Protein AF-A0AAD5Q1V0-F1 (afdb_monomer_lite)

InterPro domains:
  IPR046347 Basic-leucine zipper domain superfamily [SSF57959] (17-60)

Sequence (208 aa):
MLCQPLPLRDFTAPKETSIEKRRKRNRDAMRRARVRQHSVVENLKTAVATLENELQALQTGRGLNSVEVNAEVLNKETLVVTRENIFPDDQTRFHTFYLLFRVSTKDGFIIGTRSLNLSELGGVDRSLVAEQERNKKVINALYCFIFTRTMARDPQRGGLVEVGCNVKLGGRIGNGDVQYAHTVLMDVLPTTLRWEHLCVRPLLSLTS

Foldseek 3Di:
DDDDDDDDDPCDDDDDDPVNVVVVVVVVVVVVVVVVVVVVVVVVVVVVVVVVVVVVVVCVQQQQPDFPWDWDDPDPFKIWIWTWGGGNVGDAIAIWTWIFGWDADPFGIKTKIFTDDVVPPPDPDPVPDPPVRVPHDYKGWIKIKDKGFDWDQDPVPRDTDGPGIDIDIDIDTPPDDPVVVVVVVVVVVVVVLVCCCPPPHNPDDPDD

Radius of gyration: 32.87 Å; chains: 1; bounding box: 50×71×123 Å

Organism: Pythium insidiosum (NCBI:txid114742)

Structure (mmCIF, N/CA/C/O backbone):
data_AF-A0AAD5Q1V0-F1
#
_entry.id   AF-A0AAD5Q1V0-F1
#
loop_
_atom_site.group_PDB
_atom_site.id
_atom_site.type_symbol
_atom_site.label_atom_id
_atom_site.label_alt_id
_atom_site.label_comp_id
_atom_site.label_asym_id
_atom_site.label_entity_id
_atom_site.label_seq_id
_atom_site.pdbx_PDB_ins_code
_atom_site.Cartn_x
_atom_site.Cartn_y
_atom_site.Cartn_z
_atom_site.occupancy
_atom_site.B_iso_or_equiv
_atom_site.auth_seq_id
_atom_site.auth_comp_id
_atom_site.auth_asym_id
_atom_site.auth_atom_id
_atom_site.pdbx_PDB_model_num
ATOM 1 N N . MET A 1 1 ? -2.239 60.329 89.753 1.00 40.56 1 MET A N 1
ATOM 2 C CA . MET A 1 1 ? -2.429 58.973 89.195 1.00 40.56 1 MET A CA 1
ATOM 3 C C . MET A 1 1 ? -1.963 58.998 87.749 1.00 40.56 1 MET A C 1
ATOM 5 O O . MET A 1 1 ? -2.607 59.645 86.938 1.00 40.56 1 MET A O 1
ATOM 9 N N . LEU A 1 2 ? -0.814 58.392 87.451 1.00 39.75 2 LEU A N 1
ATOM 10 C CA . LEU A 1 2 ? -0.257 58.285 86.099 1.00 39.75 2 LEU A CA 1
ATOM 11 C C . LEU A 1 2 ? -0.499 56.849 85.614 1.00 39.75 2 LEU A C 1
ATOM 13 O O . LEU A 1 2 ? -0.016 55.910 86.243 1.00 39.75 2 LEU A O 1
ATOM 17 N N . CYS A 1 3 ? -1.286 56.674 84.549 1.00 40.84 3 CYS A N 1
ATOM 18 C CA . CYS A 1 3 ? -1.483 55.371 83.909 1.00 40.84 3 CYS A CA 1
ATOM 19 C C . CYS A 1 3 ? -0.200 54.958 83.177 1.00 40.84 3 CYS A C 1
ATOM 21 O O . CYS A 1 3 ? 0.254 55.671 82.284 1.00 40.84 3 CYS A O 1
ATOM 23 N N . GLN A 1 4 ? 0.370 53.807 83.534 1.00 50.09 4 GLN A N 1
ATOM 24 C CA . GLN A 1 4 ? 1.420 53.161 82.745 1.00 50.09 4 GLN A CA 1
ATOM 25 C C . GLN A 1 4 ? 0.800 52.411 81.553 1.00 50.09 4 GLN A C 1
ATOM 27 O O . GLN A 1 4 ? -0.233 51.759 81.727 1.00 50.09 4 GLN A O 1
ATOM 32 N N . PRO A 1 5 ? 1.409 52.453 80.355 1.00 53.25 5 PRO A N 1
ATOM 33 C CA . PRO A 1 5 ? 0.976 51.626 79.239 1.00 53.25 5 PRO A CA 1
ATOM 34 C C . PRO A 1 5 ? 1.418 50.166 79.440 1.00 53.25 5 PRO A C 1
ATOM 36 O O . PRO A 1 5 ? 2.555 49.888 79.818 1.00 53.25 5 PRO A O 1
ATOM 39 N N . LEU A 1 6 ? 0.497 49.233 79.185 1.00 56.38 6 LEU A N 1
ATOM 40 C CA . LEU A 1 6 ? 0.741 47.787 79.191 1.00 56.38 6 LEU A CA 1
ATOM 41 C C . LEU A 1 6 ? 1.739 47.388 78.084 1.00 56.38 6 LEU A C 1
ATOM 43 O O . LEU A 1 6 ? 1.708 47.978 77.002 1.00 56.38 6 LEU A O 1
ATOM 47 N N . PRO A 1 7 ? 2.587 46.366 78.306 1.00 53.25 7 PRO A N 1
ATOM 48 C CA . PRO A 1 7 ? 3.562 45.940 77.313 1.00 53.25 7 PRO A CA 1
ATOM 49 C C . PRO A 1 7 ? 2.867 45.285 76.113 1.00 53.25 7 PRO A C 1
ATOM 51 O O . PRO A 1 7 ? 1.974 44.444 76.266 1.00 53.25 7 PRO A O 1
ATOM 54 N N . LEU A 1 8 ? 3.301 45.667 74.911 1.00 57.44 8 LEU A N 1
ATOM 55 C CA . LEU A 1 8 ? 2.924 45.023 73.655 1.00 57.44 8 LEU A CA 1
ATOM 56 C C . LEU A 1 8 ? 3.351 43.552 73.710 1.00 57.44 8 LEU A C 1
ATOM 58 O O . LEU A 1 8 ? 4.535 43.243 73.812 1.00 57.44 8 LEU A O 1
ATOM 62 N N . ARG A 1 9 ? 2.376 42.638 73.669 1.00 53.66 9 ARG A N 1
ATOM 63 C CA . ARG A 1 9 ? 2.634 41.204 73.511 1.00 53.66 9 ARG A CA 1
ATOM 64 C C . ARG A 1 9 ? 3.247 40.968 72.134 1.00 53.66 9 ARG A C 1
ATOM 66 O O . ARG A 1 9 ? 2.638 41.327 71.127 1.00 53.66 9 ARG A O 1
ATOM 73 N N . ASP A 1 10 ? 4.403 40.315 72.103 1.00 53.22 10 ASP A N 1
ATOM 74 C CA . ASP A 1 10 ? 5.004 39.803 70.877 1.00 53.22 10 ASP A CA 1
ATOM 75 C C . ASP A 1 10 ? 4.020 38.866 70.163 1.00 53.22 10 ASP A C 1
ATOM 77 O O . ASP A 1 10 ? 3.720 37.759 70.626 1.00 53.22 10 ASP A O 1
ATOM 81 N N . PHE A 1 11 ? 3.515 39.305 69.009 1.00 50.81 11 PHE A N 1
ATOM 82 C CA . PHE A 1 11 ? 2.787 38.457 68.069 1.00 50.81 11 PHE A CA 1
ATOM 83 C C . PHE A 1 11 ? 3.777 37.486 67.419 1.00 50.81 11 PHE A C 1
ATOM 85 O O . PHE A 1 11 ? 4.229 37.674 66.291 1.00 50.81 11 PHE A O 1
ATOM 92 N N . THR A 1 12 ? 4.140 36.426 68.140 1.00 61.09 12 THR A N 1
ATOM 93 C CA . THR A 1 12 ? 4.823 35.291 67.516 1.00 61.09 12 THR A CA 1
ATOM 94 C C . THR A 1 12 ? 3.865 34.650 66.513 1.00 61.09 12 THR A C 1
ATOM 96 O O . THR A 1 12 ? 2.736 34.286 66.848 1.00 61.09 12 THR A O 1
ATOM 99 N N . ALA A 1 13 ? 4.293 34.575 65.250 1.00 58.59 13 ALA A N 1
ATOM 100 C CA . ALA A 1 13 ? 3.490 34.020 64.168 1.00 58.59 13 ALA A CA 1
ATOM 101 C C . ALA A 1 13 ? 2.974 32.611 64.540 1.00 58.59 13 ALA A C 1
ATOM 103 O O . ALA A 1 13 ? 3.741 31.809 65.089 1.00 58.59 13 ALA A O 1
ATOM 104 N N . PRO A 1 14 ? 1.698 32.282 64.261 1.00 61.38 14 PRO A N 1
ATOM 105 C CA . PRO A 1 14 ? 1.125 30.999 64.645 1.00 61.38 14 PRO A CA 1
ATOM 106 C C . PRO A 1 14 ? 1.929 29.839 64.045 1.00 61.38 14 PRO A C 1
ATOM 108 O O . PRO A 1 14 ? 2.200 29.791 62.843 1.00 61.38 14 PRO A O 1
ATOM 111 N N . LYS A 1 15 ? 2.333 28.892 64.901 1.00 66.06 15 LYS A N 1
ATOM 112 C CA . LYS A 1 15 ? 3.074 27.692 64.490 1.00 66.06 15 LYS A CA 1
ATOM 113 C C . LYS A 1 15 ? 2.167 26.827 63.606 1.00 66.06 15 LYS A C 1
ATOM 115 O O . LYS A 1 15 ? 1.193 26.275 64.107 1.00 66.06 15 LYS A O 1
ATOM 120 N N . GLU A 1 16 ? 2.512 26.689 62.319 1.00 68.44 16 GLU A N 1
ATOM 121 C CA . GLU A 1 16 ? 1.799 25.826 61.355 1.00 68.44 16 GLU A CA 1
ATOM 122 C C . GLU A 1 16 ? 1.511 24.443 61.967 1.00 68.4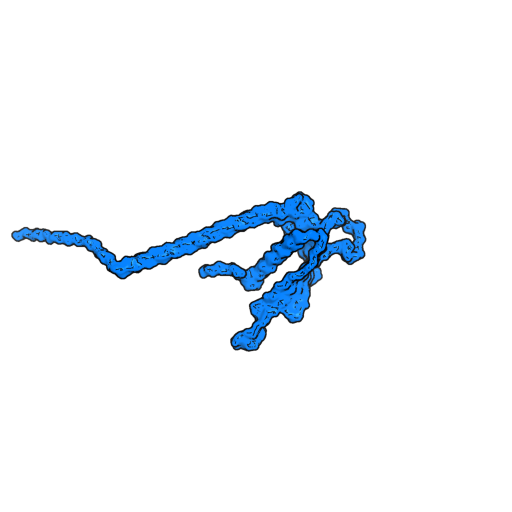4 16 GLU A C 1
ATOM 124 O O . GLU A 1 16 ? 2.427 23.726 62.401 1.00 68.44 16 GLU A O 1
ATOM 129 N N . THR A 1 17 ? 0.237 24.052 61.949 1.00 81.38 17 THR A N 1
ATOM 130 C CA . THR A 1 17 ? -0.226 22.758 62.456 1.00 81.38 17 THR A CA 1
ATOM 131 C C . THR A 1 17 ? 0.338 21.608 61.614 1.00 81.38 17 THR A C 1
ATOM 133 O O . THR A 1 17 ? 0.677 21.750 60.432 1.00 81.38 17 THR A O 1
ATOM 136 N N . SER A 1 18 ? 0.431 20.411 62.201 1.00 79.38 18 SER A N 1
ATOM 137 C CA . SER A 1 18 ? 0.919 19.213 61.495 1.00 79.38 18 SER A CA 1
ATOM 138 C C . SER A 1 18 ? 0.109 18.904 60.221 1.00 79.38 18 SER A C 1
ATOM 140 O O . SER A 1 18 ? 0.663 18.431 59.221 1.00 79.38 18 SER A O 1
ATOM 142 N N . ILE A 1 19 ? -1.186 19.237 60.230 1.00 75.88 19 ILE A N 1
ATOM 143 C CA . ILE A 1 19 ? -2.122 19.076 59.113 1.00 75.88 19 ILE A CA 1
ATOM 144 C C . ILE A 1 19 ? -1.823 20.078 57.991 1.00 75.88 19 ILE A C 1
ATOM 146 O O . ILE A 1 19 ? -1.776 19.690 56.820 1.00 75.88 19 ILE A O 1
ATOM 150 N N . GLU A 1 20 ? -1.556 21.344 58.314 1.00 80.50 20 GLU A N 1
ATOM 151 C CA . GLU A 1 20 ? -1.199 22.372 57.326 1.00 80.50 20 GLU A CA 1
ATOM 152 C C . GLU A 1 20 ? 0.118 22.044 56.621 1.00 80.50 20 GLU A C 1
ATOM 154 O O . GLU A 1 20 ? 0.185 22.083 55.387 1.00 80.50 20 GLU A O 1
ATOM 159 N N . LYS A 1 21 ? 1.123 21.578 57.373 1.00 79.69 21 LYS A N 1
ATOM 160 C CA . LYS A 1 21 ? 2.395 21.088 56.814 1.00 79.69 21 LYS A CA 1
ATOM 161 C C . LYS A 1 21 ? 2.191 19.912 55.859 1.00 79.69 21 LYS A C 1
ATOM 163 O O . LYS A 1 21 ? 2.873 19.798 54.839 1.00 79.69 21 LYS A O 1
ATOM 168 N N . ARG A 1 22 ? 1.246 19.010 56.151 1.00 78.88 22 ARG A N 1
ATOM 169 C CA . ARG A 1 22 ? 0.903 17.886 55.261 1.00 78.88 22 ARG A CA 1
ATOM 170 C C . ARG A 1 22 ? 0.195 18.362 53.988 1.00 78.88 22 ARG A C 1
ATOM 172 O O . ARG A 1 22 ? 0.562 17.915 52.903 1.00 78.88 22 ARG A O 1
ATOM 179 N N . ARG A 1 23 ? -0.750 19.301 54.097 1.00 84.19 23 ARG A N 1
ATOM 180 C CA . ARG A 1 23 ? -1.446 19.901 52.941 1.00 84.19 23 ARG A CA 1
ATOM 181 C C . ARG A 1 23 ? -0.487 20.664 52.026 1.00 84.19 23 ARG A C 1
ATOM 183 O O . ARG A 1 23 ? -0.574 20.519 50.811 1.00 84.19 23 ARG A O 1
ATOM 190 N N . LYS A 1 24 ? 0.463 21.410 52.596 1.00 86.06 24 LYS A N 1
ATOM 191 C CA . LYS A 1 24 ? 1.525 22.108 51.855 1.00 86.06 24 LYS A CA 1
ATOM 192 C C . LYS A 1 24 ? 2.386 21.131 51.051 1.00 86.06 24 LYS A C 1
ATOM 194 O O . LYS A 1 24 ? 2.473 21.261 49.836 1.00 86.06 24 LYS A O 1
ATOM 199 N N . ARG A 1 25 ? 2.883 20.066 51.694 1.00 84.75 25 ARG A N 1
ATOM 200 C CA . ARG A 1 25 ? 3.667 19.012 51.022 1.00 84.75 25 ARG A CA 1
ATOM 201 C C . ARG A 1 25 ? 2.907 18.315 49.891 1.00 84.75 25 ARG A C 1
ATOM 203 O O . ARG A 1 25 ? 3.508 18.024 48.861 1.00 84.75 25 ARG A O 1
ATOM 210 N N . ASN A 1 26 ? 1.608 18.062 50.063 1.00 87.81 26 ASN A N 1
ATOM 211 C CA . ASN A 1 26 ? 0.772 17.473 49.014 1.00 87.81 26 ASN A CA 1
ATOM 212 C C . ASN A 1 26 ? 0.613 18.430 47.817 1.00 87.81 26 ASN A C 1
ATOM 214 O O . ASN A 1 26 ? 0.863 18.026 46.682 1.00 87.81 26 ASN A O 1
ATOM 218 N N . ARG A 1 27 ? 0.316 19.715 48.064 1.00 87.12 27 ARG A N 1
ATOM 219 C CA . ARG A 1 27 ? 0.252 20.740 47.004 1.00 87.12 27 ARG A CA 1
ATOM 220 C C . ARG A 1 27 ? 1.565 20.845 46.230 1.00 87.12 27 ARG A C 1
ATOM 222 O O . ARG A 1 27 ? 1.548 20.855 45.002 1.00 87.12 27 ARG A O 1
ATOM 229 N N . ASP A 1 28 ? 2.693 20.847 46.933 1.00 86.31 28 ASP A N 1
ATOM 230 C CA . ASP A 1 28 ? 4.012 20.911 46.302 1.00 86.31 28 ASP A CA 1
ATOM 231 C C . ASP A 1 28 ? 4.327 19.638 45.502 1.00 86.31 28 ASP A C 1
ATOM 233 O O . ASP A 1 28 ? 4.906 19.712 44.418 1.00 86.31 28 ASP A O 1
ATOM 237 N N . ALA A 1 29 ? 3.913 18.464 45.989 1.00 82.44 29 ALA A N 1
ATOM 238 C CA . ALA A 1 29 ? 4.054 17.205 45.261 1.00 82.44 29 ALA A CA 1
ATOM 239 C C . ALA A 1 29 ? 3.223 17.192 43.967 1.00 82.44 29 ALA A C 1
ATOM 241 O O . ALA A 1 29 ? 3.751 16.820 42.918 1.00 82.44 29 ALA A O 1
ATOM 242 N N . MET A 1 30 ? 1.973 17.664 44.019 1.00 80.25 30 MET A N 1
ATOM 243 C CA . MET A 1 30 ? 1.088 17.788 42.854 1.00 80.25 30 MET A CA 1
ATOM 244 C C . MET A 1 30 ? 1.622 18.799 41.836 1.00 80.25 30 MET A C 1
ATOM 246 O O . MET A 1 30 ? 1.616 18.535 40.634 1.00 80.25 30 MET A O 1
ATOM 250 N N . ARG A 1 31 ? 2.148 19.938 42.306 1.00 83.00 31 ARG A N 1
ATOM 251 C CA . ARG A 1 31 ? 2.777 20.942 41.438 1.00 83.00 31 ARG A CA 1
ATOM 252 C C . ARG A 1 31 ? 3.995 20.362 40.720 1.00 83.00 31 ARG A C 1
ATOM 254 O O . ARG A 1 31 ? 4.095 20.489 39.505 1.00 83.00 31 ARG A O 1
ATOM 261 N N . ARG A 1 32 ? 4.874 19.656 41.442 1.00 84.56 32 ARG A N 1
ATOM 262 C CA . ARG A 1 32 ? 6.028 18.961 40.846 1.00 84.56 32 ARG A CA 1
ATOM 263 C C . ARG A 1 32 ? 5.609 17.878 39.852 1.00 84.56 32 ARG A C 1
ATOM 265 O O . ARG A 1 32 ? 6.261 17.729 38.827 1.00 84.56 32 ARG A O 1
ATOM 272 N N . ALA A 1 33 ? 4.536 17.137 40.130 1.00 78.81 33 ALA A N 1
ATOM 273 C CA . ALA A 1 33 ? 4.023 16.122 39.212 1.00 78.81 33 ALA A CA 1
ATOM 274 C C . ALA A 1 33 ? 3.547 16.734 37.887 1.00 78.81 33 ALA A C 1
ATOM 276 O O . ALA A 1 33 ? 3.956 16.262 36.831 1.00 78.81 33 ALA A O 1
ATOM 277 N N . ARG A 1 34 ? 2.781 17.833 37.936 1.00 78.62 34 ARG A N 1
ATOM 278 C CA . ARG A 1 34 ? 2.337 18.552 36.729 1.00 78.62 34 ARG A CA 1
ATOM 279 C C . ARG A 1 34 ? 3.496 19.138 35.931 1.00 78.62 34 ARG A C 1
ATOM 281 O O . ARG A 1 34 ? 3.511 19.009 34.716 1.00 78.62 34 ARG A O 1
ATOM 288 N N . VAL A 1 35 ? 4.480 19.737 36.606 1.00 83.44 35 VAL A N 1
ATOM 289 C CA . VAL A 1 35 ? 5.680 20.269 35.939 1.00 83.44 35 VAL A CA 1
ATOM 290 C C . VAL A 1 35 ? 6.460 19.152 35.245 1.00 83.44 35 VAL A C 1
ATOM 292 O O . VAL A 1 35 ? 6.850 19.324 34.097 1.00 83.44 35 VAL A O 1
ATOM 295 N N . ARG A 1 36 ? 6.619 17.985 35.887 1.00 79.00 36 ARG A N 1
ATOM 296 C CA . ARG A 1 36 ? 7.251 16.814 35.256 1.00 79.00 36 ARG A CA 1
ATOM 297 C C . ARG A 1 36 ? 6.474 16.321 34.040 1.00 79.00 36 ARG A C 1
ATOM 299 O O . ARG A 1 36 ? 7.073 16.017 33.017 1.00 79.00 36 ARG A O 1
ATOM 306 N N . GLN A 1 37 ? 5.150 16.246 34.143 1.00 75.50 37 GLN A N 1
ATOM 307 C CA . GLN A 1 37 ? 4.310 15.815 33.029 1.00 75.50 37 GLN A CA 1
ATOM 308 C C . GLN A 1 37 ? 4.425 16.785 31.846 1.00 75.50 37 GLN A C 1
ATOM 310 O O . GLN A 1 37 ? 4.633 16.349 30.720 1.00 75.50 37 GLN A O 1
ATOM 315 N N . HIS A 1 38 ? 4.396 18.092 32.111 1.00 81.25 38 HIS A N 1
ATOM 316 C CA . HIS A 1 38 ? 4.612 19.114 31.089 1.00 81.25 38 HIS A CA 1
ATOM 317 C C . HIS A 1 38 ? 6.009 19.011 30.462 1.00 81.25 38 HIS A C 1
ATOM 319 O O . HIS A 1 38 ? 6.128 19.033 29.244 1.00 81.25 38 HIS A O 1
ATOM 325 N N . SER A 1 39 ? 7.068 18.834 31.262 1.00 85.69 39 SER A N 1
ATOM 326 C CA . SER A 1 39 ? 8.424 18.670 30.721 1.00 85.69 39 SER A CA 1
ATOM 327 C C . SER A 1 39 ? 8.567 17.408 29.870 1.00 85.69 39 SER A C 1
ATOM 329 O O . SER A 1 39 ? 9.261 17.432 28.865 1.00 85.69 39 SER A O 1
ATOM 331 N N . VAL A 1 40 ? 7.891 16.312 30.234 1.00 78.00 40 VAL A N 1
ATOM 332 C CA . VAL A 1 40 ? 7.889 15.082 29.427 1.00 78.00 40 VAL A CA 1
ATOM 333 C C . VAL A 1 40 ? 7.209 15.324 28.081 1.00 78.00 40 VAL A C 1
ATOM 335 O O . VAL A 1 40 ? 7.748 14.921 27.056 1.00 78.00 40 VAL A O 1
ATOM 338 N N . VAL A 1 41 ? 6.066 16.013 28.064 1.00 77.81 41 VAL A N 1
ATOM 339 C CA . VAL A 1 41 ? 5.355 16.341 26.819 1.00 77.81 41 VAL A CA 1
ATOM 340 C C . VAL A 1 41 ? 6.192 17.254 25.922 1.00 77.81 41 VAL A C 1
ATOM 342 O O . VAL A 1 41 ? 6.286 16.998 24.726 1.00 77.81 41 VAL A O 1
ATOM 345 N N . GLU A 1 42 ? 6.841 18.275 26.478 1.00 84.50 42 GLU A N 1
ATOM 346 C CA . GLU A 1 42 ? 7.713 19.167 25.701 1.00 84.50 42 GLU A CA 1
ATOM 347 C C . GLU A 1 42 ? 8.945 18.438 25.149 1.00 84.50 42 GLU A C 1
ATOM 349 O O . GLU A 1 42 ? 9.289 18.601 23.977 1.00 84.50 42 GLU A O 1
ATOM 354 N N . ASN A 1 43 ? 9.549 17.542 25.935 1.00 85.31 43 ASN A N 1
ATOM 355 C CA . ASN A 1 43 ? 10.637 16.691 25.453 1.00 85.31 43 ASN A CA 1
ATOM 356 C C . ASN A 1 43 ? 10.176 15.781 24.305 1.00 85.31 43 ASN A C 1
ATOM 358 O O . ASN A 1 43 ? 10.897 15.626 23.323 1.00 85.31 43 ASN A O 1
ATOM 362 N N . LEU A 1 44 ? 8.969 15.210 24.396 1.00 73.25 44 LEU A N 1
ATOM 363 C CA . LEU A 1 44 ? 8.402 14.374 23.336 1.00 73.25 44 LEU A CA 1
ATOM 364 C C . LEU A 1 44 ? 8.118 15.175 22.064 1.00 73.25 44 LEU A C 1
ATOM 366 O O . LEU A 1 44 ? 8.479 14.719 20.987 1.00 73.25 44 LEU A O 1
ATOM 370 N N . LYS A 1 45 ? 7.533 16.374 22.169 1.00 76.81 45 LYS A N 1
ATOM 371 C CA . LYS A 1 45 ? 7.331 17.264 21.010 1.00 76.81 45 LYS A CA 1
ATOM 372 C C . LYS A 1 45 ? 8.649 17.594 20.322 1.00 76.81 45 LYS A C 1
ATOM 374 O O . LYS A 1 45 ? 8.729 17.558 19.101 1.00 76.81 45 LYS A O 1
ATOM 379 N N . THR A 1 46 ? 9.682 17.873 21.113 1.00 87.69 46 THR A N 1
ATOM 380 C CA . THR A 1 46 ? 11.018 18.175 20.593 1.00 87.69 46 THR A CA 1
ATOM 381 C C . THR A 1 46 ? 11.607 16.959 19.882 1.00 87.69 46 THR A C 1
ATOM 383 O O . THR A 1 46 ? 12.103 17.086 18.771 1.00 87.69 46 THR A O 1
ATOM 386 N N . ALA A 1 47 ? 11.490 15.767 20.476 1.00 79.56 47 ALA A N 1
ATOM 387 C CA . ALA A 1 47 ? 11.945 14.526 19.855 1.00 79.56 47 ALA A CA 1
ATOM 388 C C . ALA A 1 47 ? 11.195 14.214 18.550 1.00 79.56 47 ALA A C 1
ATOM 390 O O . ALA A 1 47 ? 11.826 13.819 17.576 1.00 79.56 47 ALA A O 1
ATOM 391 N N . VAL A 1 48 ? 9.875 14.427 18.506 1.00 78.31 48 VAL A N 1
ATOM 392 C CA . VAL A 1 48 ? 9.075 14.272 17.281 1.00 78.31 48 VAL A CA 1
ATOM 393 C C . VAL A 1 48 ? 9.550 15.244 16.208 1.00 78.31 48 VAL A C 1
ATOM 395 O O . VAL A 1 48 ? 9.836 14.799 15.106 1.00 78.31 48 VAL A O 1
ATOM 398 N N . ALA A 1 49 ? 9.732 16.525 16.534 1.00 79.38 49 ALA A N 1
ATOM 399 C CA . ALA A 1 49 ? 10.231 17.510 15.577 1.00 79.38 49 ALA A CA 1
ATOM 400 C C . ALA A 1 49 ? 11.632 17.148 15.048 1.00 79.38 49 ALA A C 1
ATOM 402 O O . ALA A 1 49 ? 11.901 17.279 13.856 1.00 79.38 49 ALA A O 1
ATOM 403 N N . THR A 1 50 ? 12.529 16.651 15.907 1.00 86.38 50 THR A N 1
ATOM 404 C CA . THR A 1 50 ? 13.849 16.165 15.480 1.00 86.38 50 THR A CA 1
ATOM 405 C C . THR A 1 50 ? 13.725 14.973 14.538 1.00 86.38 50 THR A C 1
ATOM 407 O O . THR A 1 50 ? 14.347 14.976 13.482 1.00 86.38 50 THR A O 1
ATOM 410 N N . LEU A 1 51 ? 12.891 13.986 14.871 1.00 79.88 51 LEU A N 1
ATOM 411 C CA . LEU A 1 51 ? 12.674 12.804 14.035 1.00 79.88 51 LEU A CA 1
ATOM 412 C C . LEU A 1 51 ? 11.982 13.142 12.709 1.00 79.88 51 LEU A C 1
ATOM 414 O O . LEU A 1 51 ? 12.298 12.534 11.693 1.00 79.88 51 LEU A O 1
ATOM 418 N N . GLU A 1 52 ? 11.066 14.108 12.693 1.00 72.81 52 GLU A N 1
ATOM 419 C CA . GLU A 1 52 ? 10.439 14.619 11.470 1.00 72.81 52 GLU A CA 1
ATOM 420 C C . GLU A 1 52 ? 11.467 15.319 10.578 1.00 72.81 52 GLU A C 1
ATOM 422 O O . GLU A 1 52 ? 11.503 15.064 9.377 1.00 72.81 52 GLU A O 1
ATOM 427 N N . ASN A 1 53 ? 12.361 16.121 11.162 1.00 75.88 53 ASN A N 1
ATOM 428 C CA . ASN A 1 53 ? 13.457 16.757 10.433 1.00 75.88 53 ASN A CA 1
ATOM 429 C C . ASN A 1 53 ? 14.478 15.735 9.915 1.00 75.88 53 ASN A C 1
ATOM 431 O O . ASN A 1 53 ? 14.928 15.842 8.777 1.00 75.88 53 ASN A O 1
ATOM 435 N N . GLU A 1 54 ? 14.830 14.725 10.715 1.00 77.75 54 GLU A N 1
ATOM 436 C CA . GLU A 1 54 ? 15.689 13.616 10.288 1.00 77.75 54 GLU A CA 1
ATOM 437 C C . GLU A 1 54 ? 15.027 12.807 9.174 1.00 77.75 54 GLU A C 1
ATOM 439 O O . GLU A 1 54 ? 15.676 12.484 8.183 1.00 77.75 54 GLU A O 1
ATOM 444 N N . LEU A 1 55 ? 13.725 12.528 9.282 1.00 66.19 55 LEU A N 1
ATOM 445 C CA . LEU A 1 55 ? 12.955 11.870 8.234 1.00 66.19 55 LEU A CA 1
ATOM 446 C C . LEU A 1 55 ? 12.937 12.713 6.960 1.00 66.19 55 LEU A C 1
ATOM 448 O O . LEU A 1 55 ? 13.134 12.165 5.882 1.00 66.19 55 LEU A O 1
ATOM 452 N N . GLN A 1 56 ? 12.746 14.026 7.065 1.00 61.09 56 GLN A N 1
ATOM 453 C CA . GLN A 1 56 ? 12.744 14.935 5.923 1.00 61.09 56 GLN A CA 1
ATOM 454 C C . GLN A 1 56 ? 14.130 15.036 5.276 1.00 61.09 56 GLN A C 1
ATOM 456 O O . GLN A 1 56 ? 14.245 14.983 4.051 1.00 61.09 56 GLN A O 1
ATOM 461 N N . ALA A 1 57 ? 15.198 15.094 6.072 1.00 69.81 57 ALA A N 1
ATOM 462 C CA . ALA A 1 57 ? 16.574 15.043 5.586 1.00 69.81 57 ALA A CA 1
ATOM 463 C C . ALA A 1 57 ? 16.884 13.694 4.917 1.00 69.81 57 ALA A C 1
ATOM 465 O O . ALA A 1 57 ? 17.498 13.662 3.852 1.00 69.81 57 ALA A O 1
ATOM 466 N N . LEU A 1 58 ? 16.403 12.584 5.485 1.00 62.56 58 LEU A N 1
ATOM 467 C CA . LEU A 1 58 ? 16.522 11.251 4.897 1.00 62.56 58 LEU A CA 1
ATOM 468 C C . LEU A 1 58 ? 15.675 11.100 3.635 1.00 62.56 58 LEU A C 1
ATOM 470 O O . LEU A 1 58 ? 16.116 10.427 2.719 1.00 62.56 58 LEU A O 1
ATOM 474 N N . GLN A 1 59 ? 14.496 11.710 3.542 1.00 50.94 59 GLN A N 1
ATOM 475 C CA . GLN A 1 59 ? 13.676 11.718 2.325 1.00 50.94 59 GLN A CA 1
ATOM 476 C C . GLN A 1 59 ? 14.353 12.522 1.212 1.00 50.94 59 GLN A C 1
ATOM 478 O O . GLN A 1 59 ? 14.439 12.043 0.081 1.00 50.94 59 GLN A O 1
ATOM 483 N N . THR A 1 60 ? 14.919 13.678 1.568 1.00 50.81 60 THR A N 1
ATOM 484 C CA . THR A 1 60 ? 15.677 14.547 0.658 1.00 50.81 60 THR A CA 1
ATOM 485 C C . THR A 1 60 ? 16.968 13.862 0.186 1.00 50.81 60 THR A C 1
ATOM 487 O O . THR A 1 60 ? 17.286 13.910 -0.998 1.00 50.81 60 THR A O 1
ATOM 490 N N . GLY A 1 61 ? 17.681 13.162 1.080 1.00 44.72 61 GLY A N 1
ATOM 491 C CA . GLY A 1 61 ? 18.898 12.394 0.774 1.00 44.72 61 GLY A CA 1
ATOM 492 C C . GLY A 1 61 ? 18.653 11.012 0.151 1.00 44.72 61 GLY A C 1
ATOM 493 O O . GLY A 1 61 ? 19.537 10.474 -0.505 1.00 44.72 61 GLY A O 1
ATOM 494 N N . ARG A 1 62 ? 17.454 10.433 0.309 1.00 46.31 62 ARG A N 1
ATOM 495 C CA . ARG A 1 62 ? 17.008 9.208 -0.381 1.00 46.31 62 ARG A CA 1
ATOM 496 C C . ARG A 1 62 ? 16.316 9.497 -1.710 1.00 46.31 62 ARG A C 1
ATOM 498 O O . ARG A 1 62 ? 15.722 8.578 -2.259 1.00 46.31 62 ARG A O 1
ATOM 505 N N . GLY A 1 63 ? 16.390 10.716 -2.245 1.00 43.94 63 GLY A N 1
ATOM 506 C CA . GLY A 1 63 ? 15.834 11.030 -3.563 1.00 43.94 63 GLY A CA 1
ATOM 507 C C . GLY A 1 63 ? 14.355 10.671 -3.714 1.00 43.94 63 GLY A C 1
ATOM 508 O O . GLY A 1 63 ? 13.874 10.586 -4.833 1.00 43.94 63 GLY A O 1
ATOM 509 N N . LEU A 1 64 ? 13.614 10.486 -2.614 1.00 45.75 64 LEU A N 1
ATOM 510 C CA . LEU A 1 64 ? 12.166 10.266 -2.615 1.00 45.75 64 LEU A CA 1
ATOM 511 C C . LEU A 1 64 ? 11.474 11.624 -2.816 1.00 45.75 64 LEU A C 1
ATOM 513 O O . LEU A 1 64 ? 10.614 12.027 -2.039 1.00 45.75 64 LEU A O 1
ATOM 517 N N . ASN A 1 65 ? 11.912 12.371 -3.828 1.00 41.56 65 ASN A N 1
ATOM 518 C CA . ASN A 1 65 ? 11.455 13.718 -4.112 1.00 41.56 65 ASN A CA 1
ATOM 519 C C . ASN A 1 65 ? 10.365 13.658 -5.182 1.00 41.56 65 ASN A C 1
ATOM 521 O O . ASN A 1 65 ? 10.566 13.093 -6.254 1.00 41.56 65 ASN A O 1
ATOM 525 N N . SER A 1 66 ? 9.221 14.256 -4.845 1.00 43.72 66 SER A N 1
ATOM 526 C CA . SER A 1 66 ? 8.105 14.606 -5.727 1.00 43.72 66 SER A CA 1
ATOM 527 C C . SER A 1 66 ? 7.632 13.484 -6.646 1.00 43.72 66 SER A C 1
ATOM 529 O O . SER A 1 66 ? 7.968 13.413 -7.824 1.00 43.72 66 SER A O 1
ATOM 531 N N . VAL A 1 67 ? 6.771 12.632 -6.099 1.00 54.34 67 VAL A N 1
ATOM 532 C CA . VAL A 1 67 ? 5.959 11.742 -6.919 1.00 54.34 67 VAL A CA 1
ATOM 533 C C . VAL A 1 67 ? 4.875 12.589 -7.589 1.00 54.34 67 VAL A C 1
ATOM 535 O O . VAL A 1 67 ? 3.840 12.860 -6.979 1.00 54.34 67 VAL A O 1
ATOM 538 N N . GLU A 1 68 ? 5.093 13.024 -8.828 1.00 51.34 68 GLU A N 1
ATOM 539 C CA . GLU A 1 68 ? 3.980 13.501 -9.647 1.00 51.34 68 GLU A CA 1
ATOM 540 C C . GLU A 1 68 ? 3.081 12.299 -9.954 1.00 51.34 68 GLU A C 1
ATOM 542 O O . GLU A 1 68 ? 3.473 11.348 -10.639 1.00 51.34 68 GLU A O 1
ATOM 547 N N . VAL A 1 69 ? 1.891 12.313 -9.351 1.00 61.69 69 VAL A N 1
ATOM 548 C CA . VAL A 1 69 ? 0.852 11.304 -9.545 1.00 61.69 69 VAL A CA 1
ATOM 549 C C . VAL A 1 69 ? -0.265 11.944 -10.350 1.00 61.69 69 VAL A C 1
ATOM 551 O O . VAL A 1 69 ? -1.014 12.766 -9.829 1.00 61.69 69 VAL A O 1
ATOM 554 N N . ASN A 1 70 ? -0.405 11.529 -11.604 1.00 68.25 70 ASN A N 1
ATOM 555 C CA . ASN A 1 70 ? -1.567 11.862 -12.420 1.00 68.25 70 ASN A CA 1
ATOM 556 C C . ASN A 1 70 ? -2.504 10.656 -12.429 1.00 68.25 70 ASN A C 1
ATOM 558 O O . ASN A 1 70 ? -2.067 9.547 -12.727 1.00 68.25 70 ASN A O 1
ATOM 562 N N . ALA A 1 71 ? -3.775 10.856 -12.086 1.00 76.69 71 ALA A N 1
ATOM 563 C CA . ALA A 1 71 ? -4.772 9.793 -12.055 1.00 76.69 71 ALA A CA 1
ATOM 564 C C . ALA A 1 71 ? -5.955 10.145 -12.959 1.00 76.69 71 ALA A C 1
ATOM 566 O O . ALA A 1 71 ? -6.575 11.194 -12.799 1.00 76.69 71 ALA A O 1
ATOM 567 N N . GLU A 1 72 ? -6.280 9.245 -13.880 1.00 79.94 72 GLU A N 1
ATOM 568 C CA . GLU A 1 72 ? -7.444 9.332 -14.754 1.00 79.94 72 GLU A CA 1
ATOM 569 C C . GLU A 1 72 ? -8.454 8.245 -14.375 1.00 79.94 72 GLU A C 1
ATOM 571 O O . GLU A 1 72 ? -8.101 7.087 -14.131 1.00 79.94 72 GLU A O 1
ATOM 576 N N . VAL A 1 73 ? -9.731 8.618 -14.293 1.00 83.56 73 VAL A N 1
ATOM 577 C CA . VAL A 1 73 ? -10.803 7.695 -13.912 1.00 83.56 73 VAL A CA 1
ATOM 578 C C . VAL A 1 73 ? -11.262 6.920 -15.139 1.00 83.56 73 VAL A C 1
ATOM 580 O O . VAL A 1 73 ? -11.877 7.493 -16.031 1.00 83.56 73 VAL A O 1
ATOM 583 N N . LEU A 1 74 ? -11.026 5.607 -15.159 1.00 82.69 74 LEU A N 1
ATOM 584 C CA . LEU A 1 74 ? -11.548 4.739 -16.218 1.00 82.69 74 LEU A CA 1
ATOM 585 C C . LEU A 1 74 ? -12.995 4.327 -15.925 1.00 82.69 74 LEU A C 1
ATOM 587 O O . LEU A 1 74 ? -13.843 4.295 -16.812 1.00 82.69 74 LEU A O 1
ATOM 591 N N . ASN A 1 75 ? -13.275 3.983 -14.666 1.00 86.56 75 ASN A N 1
ATOM 592 C CA . ASN A 1 75 ? -14.616 3.709 -14.157 1.00 86.56 75 ASN A CA 1
ATOM 593 C C . ASN A 1 75 ? -14.642 3.839 -12.622 1.00 86.56 75 ASN A C 1
ATOM 595 O O . ASN A 1 75 ? -13.625 4.123 -11.992 1.00 86.56 75 ASN A O 1
ATOM 599 N N . LYS A 1 76 ? -15.805 3.595 -12.003 1.00 84.12 76 LYS A N 1
ATOM 600 C CA . LYS A 1 76 ? -16.001 3.689 -10.543 1.00 84.12 76 LYS A CA 1
ATOM 601 C C . LYS A 1 76 ? -14.993 2.869 -9.723 1.00 84.12 76 LYS A C 1
ATOM 603 O O . LYS A 1 76 ? -14.693 3.225 -8.590 1.00 84.12 76 LYS A O 1
ATOM 608 N N . GLU A 1 77 ? -14.501 1.771 -10.282 1.00 86.94 77 GLU A N 1
ATOM 609 C CA . GLU A 1 77 ? -13.655 0.792 -9.608 1.00 86.94 77 GLU A CA 1
ATOM 610 C C . GLU A 1 77 ? -12.230 0.755 -10.157 1.00 86.94 77 GLU A C 1
ATOM 612 O O . GLU A 1 77 ? -11.458 -0.123 -9.780 1.00 86.94 77 GLU A O 1
ATOM 617 N N . THR A 1 78 ? -11.862 1.632 -11.093 1.00 83.38 78 THR A N 1
ATOM 618 C CA . THR A 1 78 ? -10.557 1.569 -11.761 1.00 83.38 78 THR A CA 1
ATOM 619 C C . THR A 1 78 ? -10.061 2.948 -12.161 1.00 83.38 78 THR A C 1
ATOM 621 O O . THR A 1 78 ? -10.747 3.710 -12.842 1.00 83.38 78 THR A O 1
ATOM 624 N N . LEU A 1 79 ? -8.821 3.218 -11.777 1.00 83.69 79 LEU A N 1
ATOM 625 C CA . LEU A 1 79 ? -8.053 4.406 -12.104 1.00 83.69 79 LEU A CA 1
ATOM 626 C C . LEU A 1 79 ? -6.827 3.985 -12.913 1.00 83.69 79 LEU A C 1
ATOM 628 O O . LEU A 1 79 ? -6.178 2.987 -12.589 1.00 83.69 79 LEU A O 1
ATOM 632 N N . VAL A 1 80 ? -6.488 4.763 -13.933 1.00 81.69 80 VAL A N 1
ATOM 633 C CA . VAL A 1 80 ? -5.172 4.719 -14.571 1.00 81.69 80 VAL A CA 1
ATOM 634 C C . VAL A 1 80 ? -4.311 5.751 -13.867 1.00 81.69 80 VAL A C 1
ATOM 636 O O . VAL A 1 80 ? -4.697 6.910 -13.759 1.00 81.69 80 VAL A O 1
ATOM 639 N N . VAL A 1 81 ? -3.161 5.332 -13.357 1.00 81.12 81 VAL A N 1
ATOM 640 C CA . VAL A 1 81 ? -2.256 6.194 -12.608 1.00 81.12 81 VAL A CA 1
ATOM 641 C C . VAL A 1 81 ? -0.902 6.223 -13.292 1.00 81.12 81 VAL A C 1
ATOM 643 O O . VAL A 1 81 ? -0.294 5.182 -13.545 1.00 81.12 81 VAL A O 1
ATOM 646 N N . THR A 1 82 ? -0.421 7.428 -13.553 1.00 75.69 82 THR A N 1
ATOM 647 C CA . THR A 1 82 ? 0.939 7.694 -14.001 1.00 75.69 82 THR A CA 1
ATOM 648 C C . THR A 1 82 ? 1.727 8.219 -12.819 1.00 75.69 82 THR A C 1
ATOM 650 O O . THR A 1 82 ? 1.309 9.166 -12.154 1.00 75.69 82 THR A O 1
ATOM 653 N N . ARG A 1 83 ? 2.864 7.582 -12.560 1.00 73.81 83 ARG A N 1
ATOM 654 C CA . ARG A 1 83 ? 3.753 7.903 -11.453 1.00 73.81 83 ARG A CA 1
ATOM 655 C C . ARG A 1 83 ? 5.175 8.054 -11.960 1.00 73.81 83 ARG A C 1
ATOM 657 O O . ARG A 1 83 ? 5.727 7.102 -12.516 1.00 73.81 83 ARG A O 1
ATOM 664 N N . GLU A 1 84 ? 5.778 9.206 -11.709 1.00 70.62 84 GLU A N 1
ATOM 665 C CA . GLU A 1 84 ? 7.217 9.391 -11.883 1.00 70.62 84 GLU A CA 1
ATOM 666 C C . GLU A 1 84 ? 7.935 9.169 -10.545 1.00 70.62 84 GLU A C 1
ATOM 668 O O . GLU A 1 84 ? 7.522 9.684 -9.506 1.00 70.62 84 GLU A O 1
ATOM 673 N N . ASN A 1 85 ? 8.980 8.342 -10.558 1.00 66.12 85 ASN A N 1
ATOM 674 C CA . ASN A 1 85 ? 9.868 8.129 -9.423 1.00 66.12 85 ASN A CA 1
ATOM 675 C C . ASN A 1 85 ? 11.277 8.556 -9.814 1.00 66.12 85 ASN A C 1
ATOM 677 O O . ASN A 1 85 ? 11.851 8.030 -10.771 1.00 66.12 85 ASN A O 1
ATOM 681 N N . ILE A 1 86 ? 11.836 9.472 -9.037 1.00 63.59 86 ILE A N 1
ATOM 682 C CA . ILE A 1 86 ? 13.247 9.838 -9.093 1.00 63.59 86 ILE A CA 1
ATOM 683 C C . ILE A 1 86 ? 13.955 8.974 -8.045 1.00 63.59 86 ILE A C 1
ATOM 685 O O . ILE A 1 86 ? 13.438 8.811 -6.943 1.00 63.59 86 ILE A O 1
ATOM 689 N N . PHE A 1 87 ? 15.075 8.343 -8.397 1.00 56.75 87 PHE A N 1
ATOM 690 C CA . PHE A 1 87 ? 15.868 7.567 -7.441 1.00 56.75 87 PHE A CA 1
ATOM 691 C C . PHE A 1 87 ? 17.040 8.395 -6.891 1.00 56.75 87 PHE A C 1
ATOM 693 O O . PHE A 1 87 ? 17.552 9.272 -7.587 1.00 56.75 87 PHE A O 1
ATOM 700 N N . PRO A 1 88 ? 17.488 8.111 -5.652 1.00 51.12 88 PRO A N 1
ATOM 701 C CA . PRO A 1 88 ? 18.593 8.816 -4.991 1.00 51.12 88 PRO A CA 1
ATOM 702 C C . PRO A 1 88 ? 19.949 8.722 -5.683 1.00 51.12 88 PRO A C 1
ATOM 704 O O . PRO A 1 88 ? 20.860 9.446 -5.301 1.00 51.12 88 PRO A O 1
ATOM 707 N N . ASP A 1 89 ? 20.110 7.830 -6.662 1.00 58.41 89 ASP A N 1
ATOM 708 C CA . ASP A 1 89 ? 21.321 7.738 -7.483 1.00 58.41 89 ASP A CA 1
ATOM 709 C C . ASP A 1 89 ? 21.406 8.839 -8.566 1.00 58.41 89 ASP A C 1
ATOM 711 O O . ASP A 1 89 ? 22.315 8.837 -9.393 1.00 58.41 89 ASP A O 1
ATOM 715 N N . ASP A 1 90 ? 20.471 9.794 -8.515 1.00 56.31 90 ASP A N 1
ATOM 716 C CA . ASP A 1 90 ? 20.456 11.120 -9.142 1.00 56.31 90 ASP A CA 1
ATOM 717 C C . ASP A 1 90 ? 20.436 11.181 -10.676 1.00 56.31 90 ASP A C 1
ATOM 719 O O . ASP A 1 90 ? 20.619 12.251 -11.249 1.00 56.31 90 ASP A O 1
ATOM 723 N N . GLN A 1 91 ? 20.132 10.086 -11.386 1.00 55.91 91 GLN A N 1
ATOM 724 C CA . GLN A 1 91 ? 19.851 10.171 -12.836 1.00 55.91 91 GLN A CA 1
ATOM 725 C C . GLN A 1 91 ? 18.741 9.253 -13.362 1.00 55.91 91 GLN A C 1
ATOM 727 O O . GLN A 1 91 ? 18.252 9.477 -14.474 1.00 55.91 91 GLN A O 1
ATOM 732 N N . THR A 1 92 ? 18.284 8.247 -12.607 1.00 60.28 92 THR A N 1
ATOM 733 C CA . THR A 1 92 ? 17.294 7.303 -13.146 1.00 60.28 92 THR A CA 1
ATOM 734 C C . THR A 1 92 ? 15.861 7.723 -12.813 1.00 60.28 92 THR A C 1
ATOM 736 O O . THR A 1 92 ? 15.373 7.518 -11.702 1.00 60.28 92 THR A O 1
ATOM 739 N N . ARG A 1 93 ? 15.155 8.265 -13.814 1.00 63.62 93 ARG A N 1
ATOM 740 C CA . ARG A 1 93 ? 13.705 8.518 -13.760 1.00 63.62 93 ARG A CA 1
ATOM 741 C C . ARG A 1 93 ? 12.932 7.276 -14.189 1.00 63.62 93 ARG A C 1
ATOM 743 O O . ARG A 1 93 ? 12.961 6.886 -15.359 1.00 63.62 93 ARG A O 1
ATOM 750 N N . PHE A 1 94 ? 12.202 6.672 -13.260 1.00 65.25 94 PHE A N 1
ATOM 751 C CA . PHE A 1 94 ? 11.282 5.582 -13.564 1.00 65.25 94 PHE A CA 1
ATOM 752 C C . PHE A 1 94 ? 9.882 6.136 -13.765 1.00 65.25 94 PHE A C 1
ATOM 754 O O . PHE A 1 94 ? 9.298 6.721 -12.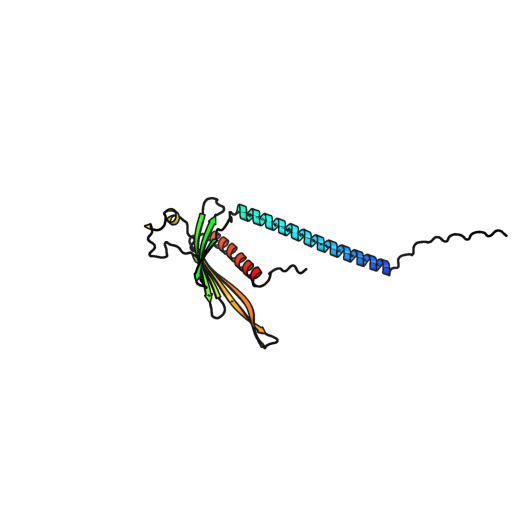856 1.00 65.25 94 PHE A O 1
ATOM 761 N N . HIS A 1 95 ? 9.319 5.888 -14.941 1.00 69.31 95 HIS A N 1
ATOM 762 C CA . HIS A 1 95 ? 7.916 6.171 -15.198 1.00 69.31 95 HIS A CA 1
ATOM 763 C C . HIS A 1 95 ? 7.138 4.875 -15.065 1.00 69.31 95 HIS A C 1
ATOM 765 O O . HIS A 1 95 ? 7.458 3.869 -15.701 1.00 69.31 95 HIS A O 1
ATOM 771 N N . THR A 1 96 ? 6.126 4.895 -14.213 1.00 69.31 96 THR A N 1
ATOM 772 C CA . THR A 1 96 ? 5.247 3.754 -13.997 1.00 69.31 96 THR A CA 1
ATOM 773 C C . THR A 1 96 ? 3.831 4.165 -14.343 1.00 69.31 96 THR A C 1
ATOM 775 O O . THR A 1 96 ? 3.249 5.016 -13.677 1.00 69.31 96 THR A O 1
ATOM 778 N N . PHE A 1 97 ? 3.273 3.526 -15.362 1.00 77.19 97 PHE A N 1
ATOM 779 C CA . PHE A 1 97 ? 1.839 3.527 -15.616 1.00 77.19 97 PHE A CA 1
ATOM 780 C C . PHE A 1 97 ? 1.260 2.308 -14.916 1.00 77.19 97 PHE A C 1
ATOM 782 O O . PHE A 1 97 ? 1.799 1.211 -15.062 1.00 77.19 97 PHE A O 1
ATOM 789 N N . TYR A 1 98 ? 0.196 2.463 -14.141 1.00 80.69 98 TYR A N 1
ATOM 790 C CA . TYR A 1 98 ? -0.453 1.336 -13.488 1.00 80.69 98 TYR A CA 1
ATOM 791 C C . TYR A 1 98 ? -1.955 1.527 -13.359 1.00 80.69 98 TYR A C 1
ATOM 793 O O . TYR A 1 98 ? -2.459 2.638 -13.239 1.00 80.69 98 TYR A O 1
ATOM 801 N N . LEU A 1 99 ? -2.673 0.411 -13.350 1.00 84.88 99 LEU A N 1
ATOM 802 C CA . LEU A 1 99 ? -4.063 0.375 -12.933 1.00 84.88 99 LEU A CA 1
ATOM 803 C C . LEU A 1 99 ? -4.113 0.280 -11.417 1.00 84.88 99 LEU A C 1
ATOM 805 O O . LEU A 1 99 ? -3.508 -0.626 -10.842 1.00 84.88 99 LEU A O 1
ATOM 809 N N . LEU A 1 100 ? -4.862 1.180 -10.794 1.00 85.88 100 LEU A N 1
ATOM 810 C CA . LEU A 1 100 ? -5.337 1.034 -9.427 1.00 85.88 100 LEU A CA 1
ATOM 811 C C . LEU A 1 100 ? -6.809 0.647 -9.498 1.00 85.88 100 LEU A C 1
ATOM 813 O O . LEU A 1 100 ? -7.625 1.405 -10.017 1.00 85.88 100 LEU A O 1
ATOM 817 N N . PHE A 1 101 ? -7.154 -0.536 -9.009 1.00 87.00 101 PHE A N 1
ATOM 818 C CA . PHE A 1 101 ? -8.497 -1.076 -9.159 1.00 87.00 101 PHE A CA 1
ATOM 819 C C . PHE A 1 101 ? -9.026 -1.679 -7.866 1.00 87.00 101 PHE A C 1
ATOM 821 O O . PHE A 1 101 ? -8.266 -2.118 -7.001 1.00 87.00 101 PHE A O 1
ATOM 828 N N . ARG A 1 102 ? -10.351 -1.730 -7.752 1.00 91.56 102 ARG A N 1
ATOM 829 C CA . ARG A 1 102 ? -11.062 -2.343 -6.637 1.00 91.56 102 ARG A CA 1
ATOM 830 C C . ARG A 1 102 ? -11.963 -3.464 -7.140 1.00 91.56 102 ARG A C 1
ATOM 832 O O . ARG A 1 102 ? -12.736 -3.290 -8.072 1.00 91.56 102 ARG A O 1
ATOM 839 N N . VAL A 1 103 ? -11.896 -4.621 -6.493 1.00 91.75 103 VAL A N 1
ATOM 840 C CA . VAL A 1 103 ? -12.774 -5.766 -6.767 1.00 91.75 103 VAL A CA 1
ATOM 841 C C . VAL A 1 103 ? -13.545 -6.094 -5.501 1.00 91.75 103 VAL A C 1
ATOM 843 O O . VAL A 1 103 ? -12.947 -6.277 -4.444 1.00 91.75 103 VAL A O 1
ATOM 846 N N . SER A 1 104 ? -14.871 -6.174 -5.588 1.00 92.19 104 SER A N 1
ATOM 847 C CA . SER A 1 104 ? -15.686 -6.623 -4.455 1.00 92.19 104 SER A CA 1
ATOM 848 C C . SER A 1 104 ? -15.551 -8.134 -4.282 1.00 92.19 104 SER A C 1
ATOM 850 O O . SER A 1 104 ? -15.597 -8.882 -5.256 1.00 92.19 104 SER A O 1
ATOM 852 N N . THR A 1 105 ? -15.395 -8.589 -3.044 1.00 91.94 105 THR A N 1
ATOM 853 C CA . THR A 1 105 ? -15.392 -10.014 -2.692 1.00 91.94 105 THR A CA 1
ATOM 854 C C . THR A 1 105 ? -16.594 -10.326 -1.807 1.00 91.94 105 THR A C 1
ATOM 856 O O . THR A 1 105 ? -17.292 -9.416 -1.357 1.00 91.94 105 THR A O 1
ATOM 859 N N . LYS A 1 106 ? -16.848 -11.614 -1.537 1.00 92.31 106 LYS A N 1
ATOM 860 C CA . LYS A 1 106 ? -17.978 -12.028 -0.688 1.00 92.31 106 LYS A CA 1
ATOM 861 C C . LYS A 1 106 ? -17.948 -11.376 0.707 1.00 92.31 106 LYS A C 1
ATOM 863 O O . LYS A 1 106 ? -18.991 -10.987 1.217 1.00 92.31 106 LYS A O 1
ATOM 868 N N . ASP A 1 107 ? -16.748 -11.179 1.258 1.00 90.62 107 ASP A N 1
ATOM 869 C CA . ASP A 1 107 ? -16.539 -10.721 2.636 1.00 90.62 107 ASP A CA 1
ATOM 870 C C . ASP A 1 107 ? -15.793 -9.377 2.698 1.00 90.62 107 ASP A C 1
ATOM 872 O O . ASP A 1 107 ? -15.286 -9.008 3.752 1.00 90.62 107 ASP A O 1
ATOM 876 N N . GLY A 1 108 ? -15.679 -8.628 1.596 1.00 91.12 108 GLY A N 1
ATOM 877 C CA . GLY A 1 108 ? -14.920 -7.376 1.589 1.00 91.12 108 GLY A CA 1
ATOM 878 C C . GLY A 1 108 ? -14.528 -6.906 0.194 1.00 91.12 108 GLY A C 1
ATOM 879 O O . GLY A 1 108 ? -15.370 -6.801 -0.699 1.00 91.12 108 GLY A O 1
ATOM 880 N N . PHE A 1 109 ? -13.253 -6.564 0.017 1.00 90.81 109 PHE A N 1
ATOM 881 C CA . PHE A 1 109 ? -12.741 -6.039 -1.245 1.00 90.81 109 PHE A CA 1
ATOM 882 C C . PHE A 1 109 ? -11.242 -6.289 -1.415 1.00 90.81 109 PHE A C 1
ATOM 884 O O . PHE A 1 109 ? -10.492 -6.434 -0.454 1.00 90.81 109 PHE A O 1
ATOM 891 N N . ILE A 1 110 ? -10.802 -6.315 -2.666 1.00 90.69 110 ILE A N 1
ATOM 892 C CA . ILE A 1 110 ? -9.397 -6.315 -3.058 1.00 90.69 110 ILE A CA 1
ATOM 893 C C . ILE A 1 110 ? -9.110 -4.952 -3.672 1.00 90.69 110 ILE A C 1
ATOM 895 O O . ILE A 1 110 ? -9.833 -4.538 -4.572 1.00 90.69 110 ILE A O 1
ATOM 899 N N . ILE A 1 111 ? -8.066 -4.271 -3.208 1.00 89.88 111 ILE A N 1
ATOM 900 C CA . ILE A 1 111 ? -7.510 -3.089 -3.877 1.00 89.88 111 ILE A CA 1
ATOM 901 C C . ILE A 1 111 ? -6.185 -3.514 -4.488 1.00 89.88 111 ILE A C 1
ATOM 903 O O . ILE A 1 111 ? -5.258 -3.876 -3.765 1.00 89.88 111 ILE A O 1
ATOM 907 N N . GLY A 1 112 ? -6.121 -3.534 -5.813 1.00 87.88 112 GLY A N 1
ATOM 908 C CA . GLY A 1 112 ? -4.972 -4.002 -6.572 1.00 87.88 112 GLY A CA 1
ATOM 909 C C . GLY A 1 112 ? -4.298 -2.883 -7.348 1.00 87.88 112 GLY A C 1
ATOM 910 O O . GLY A 1 112 ? -4.954 -1.990 -7.875 1.00 87.88 112 GLY A O 1
ATOM 911 N N . THR A 1 113 ? -2.981 -2.991 -7.454 1.00 86.06 113 THR A N 1
ATOM 912 C CA . THR A 1 113 ? -2.132 -2.186 -8.322 1.00 86.06 113 THR A CA 1
ATOM 913 C C . THR A 1 113 ? -1.487 -3.107 -9.347 1.00 86.06 113 THR A C 1
ATOM 915 O O . THR A 1 113 ? -0.855 -4.095 -8.967 1.00 86.06 113 THR A O 1
ATOM 918 N N . ARG A 1 114 ? -1.607 -2.791 -10.639 1.00 86.00 114 ARG A N 1
ATOM 919 C CA . ARG A 1 114 ? -0.939 -3.521 -11.726 1.00 86.00 114 ARG A CA 1
ATOM 920 C C . ARG A 1 114 ? -0.254 -2.551 -12.675 1.00 86.00 114 ARG A C 1
ATOM 922 O O . ARG A 1 114 ? -0.938 -1.798 -13.361 1.00 86.00 114 ARG A O 1
ATOM 929 N N . SER A 1 115 ? 1.070 -2.617 -12.765 1.00 81.06 115 SER A N 1
ATOM 930 C CA . SER A 1 115 ? 1.821 -1.893 -13.787 1.00 81.06 115 SER A CA 1
ATOM 931 C C . SER A 1 115 ? 1.369 -2.302 -15.185 1.00 81.06 115 SER A C 1
ATOM 933 O O . SER A 1 115 ? 1.246 -3.488 -15.500 1.00 81.06 115 SER A O 1
ATOM 935 N N . LEU A 1 116 ? 1.155 -1.300 -16.024 1.00 76.44 116 LEU A N 1
ATOM 936 C CA . LEU A 1 116 ? 0.917 -1.426 -17.446 1.00 76.44 116 LEU A CA 1
ATOM 937 C C . LEU A 1 116 ? 2.271 -1.366 -18.141 1.00 76.44 116 LEU A C 1
ATOM 939 O O . LEU A 1 116 ? 2.902 -0.315 -18.229 1.00 76.44 116 LEU A O 1
ATOM 943 N N . ASN A 1 117 ? 2.733 -2.515 -18.619 1.00 68.75 117 ASN A N 1
ATOM 944 C CA . ASN A 1 117 ? 3.897 -2.563 -19.481 1.00 68.75 117 ASN A CA 1
ATOM 945 C C . ASN A 1 117 ? 3.415 -2.522 -20.934 1.00 68.75 117 ASN A C 1
ATOM 947 O O . ASN A 1 117 ? 2.831 -3.489 -21.421 1.00 68.75 117 ASN A O 1
ATOM 951 N N . LEU A 1 118 ? 3.662 -1.407 -21.626 1.00 62.94 118 LEU A N 1
ATOM 952 C CA . LEU A 1 118 ? 3.283 -1.216 -23.034 1.00 62.94 118 LEU A CA 1
ATOM 953 C C . LEU A 1 118 ? 3.844 -2.318 -23.945 1.00 62.94 118 LEU A C 1
ATOM 955 O O . LEU A 1 118 ? 3.221 -2.659 -24.944 1.00 62.94 118 LEU A O 1
ATOM 959 N N . SER A 1 119 ? 4.985 -2.913 -23.577 1.00 58.66 119 SER A N 1
ATOM 960 C CA . SER A 1 119 ? 5.563 -4.046 -24.312 1.00 58.66 119 SER A CA 1
ATOM 961 C C . SER A 1 119 ? 4.838 -5.380 -24.078 1.00 58.66 119 SER A C 1
ATOM 963 O O . SER A 1 119 ? 4.899 -6.253 -24.937 1.00 58.66 119 SER A O 1
ATOM 965 N N . GLU A 1 120 ? 4.121 -5.537 -22.959 1.00 57.56 120 GLU A N 1
ATOM 966 C CA . GLU A 1 120 ? 3.344 -6.744 -22.618 1.00 57.56 120 GLU A CA 1
ATOM 967 C C . GLU A 1 120 ? 1.871 -6.641 -23.046 1.00 57.56 120 GLU A C 1
ATOM 969 O O . GLU A 1 120 ? 1.195 -7.660 -23.147 1.00 57.56 120 GLU A O 1
ATOM 974 N N . LEU A 1 121 ? 1.364 -5.429 -23.295 1.00 56.09 121 LEU A N 1
ATOM 975 C CA . LEU A 1 121 ? -0.051 -5.184 -23.602 1.00 56.09 121 LEU A CA 1
ATOM 976 C C . LEU A 1 121 ? -0.503 -5.723 -24.968 1.00 56.09 121 LEU A C 1
ATOM 978 O O . LEU A 1 121 ? -1.701 -5.906 -25.155 1.00 56.09 121 LEU A O 1
ATOM 982 N N . GLY A 1 122 ? 0.428 -6.036 -25.878 1.00 50.44 122 GLY A N 1
ATOM 983 C CA . GLY A 1 122 ? 0.118 -6.516 -27.227 1.00 50.44 122 GLY A CA 1
ATOM 984 C C . GLY A 1 122 ? -0.595 -5.456 -28.081 1.00 50.44 122 GLY A C 1
ATOM 985 O O . GLY A 1 122 ? -1.421 -4.686 -27.608 1.00 50.44 122 GLY A O 1
ATOM 986 N N . GLY A 1 123 ? -0.260 -5.364 -29.368 1.00 53.41 123 GLY A N 1
ATOM 987 C CA . GLY A 1 123 ? -0.979 -4.478 -30.297 1.00 53.41 123 GLY A CA 1
ATOM 988 C C . GLY A 1 123 ? -0.669 -2.978 -30.193 1.00 53.41 123 GLY A C 1
ATOM 989 O O . GLY A 1 123 ? -1.213 -2.206 -30.978 1.00 53.41 123 GLY A O 1
ATOM 990 N N . VAL A 1 124 ? 0.229 -2.548 -29.301 1.00 57.50 124 VAL A N 1
ATOM 991 C CA . VAL A 1 124 ? 0.799 -1.195 -29.366 1.00 57.50 124 VAL A CA 1
ATOM 992 C C . VAL A 1 124 ? 1.921 -1.209 -30.397 1.00 57.50 124 VAL A C 1
ATOM 994 O O . VAL A 1 124 ? 2.965 -1.829 -30.178 1.00 57.50 124 VAL A O 1
ATOM 997 N N . ASP A 1 125 ? 1.710 -0.540 -31.531 1.00 58.38 125 ASP A N 1
ATOM 998 C CA . ASP A 1 125 ? 2.777 -0.345 -32.504 1.00 58.38 125 ASP A CA 1
ATOM 999 C C . ASP A 1 125 ? 3.900 0.468 -31.848 1.00 58.38 125 ASP A C 1
ATOM 1001 O O . ASP A 1 125 ? 3.730 1.617 -31.433 1.00 58.38 125 ASP A O 1
ATOM 1005 N N . ARG A 1 126 ? 5.073 -0.159 -31.741 1.00 59.09 126 ARG A N 1
ATOM 1006 C CA . ARG A 1 126 ? 6.276 0.432 -31.151 1.00 59.09 126 ARG A CA 1
ATOM 1007 C C . ARG A 1 126 ? 6.672 1.730 -31.856 1.00 59.09 126 ARG A C 1
ATOM 1009 O O . ARG A 1 126 ? 7.324 2.564 -31.231 1.00 59.09 126 ARG A O 1
ATOM 1016 N N . SER A 1 127 ? 6.287 1.897 -33.123 1.00 59.44 127 SER A N 1
ATOM 1017 C CA . SER A 1 127 ? 6.517 3.108 -33.910 1.00 59.44 127 SER A CA 1
ATOM 1018 C C . SER A 1 127 ? 5.708 4.313 -33.400 1.00 59.44 127 SER A C 1
ATOM 1020 O O . SER A 1 127 ? 6.199 5.437 -33.478 1.00 59.44 127 SER A O 1
ATOM 1022 N N . LEU A 1 128 ? 4.530 4.077 -32.805 1.00 56.38 128 LEU A N 1
ATOM 1023 C CA . LEU A 1 128 ? 3.625 5.107 -32.272 1.00 56.38 128 LEU A CA 1
ATOM 1024 C C . LEU A 1 128 ? 4.019 5.580 -30.867 1.00 56.38 128 LEU A C 1
ATOM 1026 O O . LEU A 1 128 ? 3.597 6.643 -30.419 1.00 56.38 128 LEU A O 1
ATOM 1030 N N . VAL A 1 129 ? 4.828 4.796 -30.159 1.00 58.69 129 VAL A N 1
ATOM 1031 C CA . VAL A 1 129 ? 5.360 5.158 -28.843 1.00 58.69 129 VAL A CA 1
ATOM 1032 C C . VAL A 1 129 ? 6.574 6.056 -29.051 1.00 58.69 129 VAL A C 1
ATOM 1034 O O . VAL A 1 129 ? 7.527 5.632 -29.697 1.00 58.69 129 VAL A O 1
ATOM 1037 N N . ALA A 1 130 ? 6.572 7.276 -28.507 1.00 57.31 130 ALA A N 1
ATOM 1038 C CA . ALA A 1 130 ? 7.713 8.186 -28.623 1.00 57.31 130 ALA A CA 1
ATOM 1039 C C . ALA A 1 130 ? 9.021 7.509 -28.167 1.00 57.31 130 ALA A C 1
ATOM 1041 O O . ALA A 1 130 ? 9.033 6.713 -27.228 1.00 57.31 130 ALA A O 1
ATOM 1042 N N . GLU A 1 131 ? 10.143 7.819 -28.821 1.00 56.81 131 GLU A N 1
ATOM 1043 C CA . GLU A 1 131 ? 11.432 7.163 -28.553 1.00 56.81 131 GLU A CA 1
ATOM 1044 C C . GLU A 1 131 ? 11.872 7.275 -27.089 1.00 56.81 131 GLU A C 1
ATOM 1046 O O . GLU A 1 131 ? 12.379 6.315 -26.509 1.00 56.81 131 GLU A O 1
ATOM 1051 N N . GLN A 1 132 ? 11.581 8.418 -26.471 1.00 52.38 132 GLN A N 1
ATOM 1052 C CA . GLN A 1 132 ? 11.800 8.662 -25.049 1.00 52.38 132 GLN A CA 1
ATOM 1053 C C . GLN A 1 132 ? 11.001 7.706 -24.153 1.00 52.38 132 GLN A C 1
ATOM 1055 O O . GLN A 1 132 ? 11.517 7.291 -23.122 1.00 52.38 132 GLN A O 1
ATOM 1060 N N . GLU A 1 133 ? 9.793 7.295 -24.546 1.00 56.72 133 GLU A N 1
ATOM 1061 C CA . GLU A 1 133 ? 8.978 6.335 -23.790 1.00 56.72 133 GLU A CA 1
ATOM 1062 C C . GLU A 1 133 ? 9.459 4.888 -23.973 1.00 56.72 133 GLU A C 1
ATOM 1064 O O . GLU A 1 133 ? 9.339 4.076 -23.058 1.00 56.72 133 GLU A O 1
ATOM 1069 N N . ARG A 1 134 ? 10.06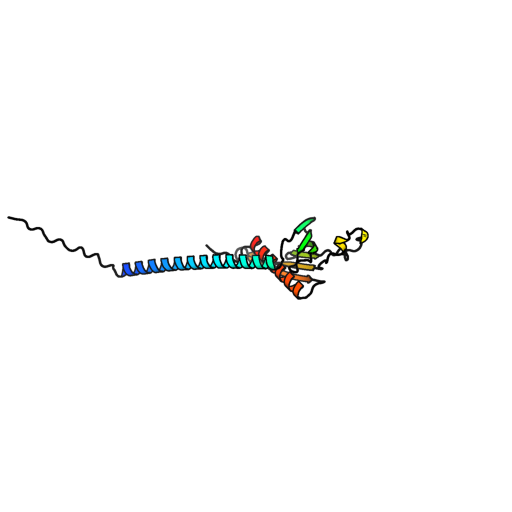9 4.559 -25.122 1.00 58.97 134 ARG A N 1
ATOM 1070 C CA . ARG A 1 134 ? 10.614 3.214 -25.396 1.00 58.97 134 ARG A CA 1
ATOM 1071 C C . ARG A 1 134 ? 11.827 2.863 -24.536 1.00 58.97 134 ARG A C 1
ATOM 1073 O O . ARG A 1 134 ? 12.048 1.685 -24.263 1.00 58.97 134 ARG A O 1
ATOM 1080 N N . ASN A 1 135 ? 12.594 3.869 -24.123 1.00 58.31 135 ASN A N 1
ATOM 1081 C CA . ASN A 1 135 ? 13.827 3.697 -23.351 1.00 58.31 135 ASN A CA 1
ATOM 1082 C C . ASN A 1 135 ? 13.611 3.781 -21.831 1.00 58.31 135 ASN A C 1
ATOM 1084 O O . ASN A 1 135 ? 14.556 3.594 -21.061 1.00 58.31 135 ASN A O 1
ATOM 1088 N N . LYS A 1 136 ? 12.381 4.051 -21.375 1.00 62.25 136 LYS A N 1
ATOM 1089 C CA . LYS A 1 136 ? 12.066 4.110 -19.945 1.00 62.25 136 LYS A CA 1
ATOM 1090 C C . LYS A 1 136 ? 12.074 2.715 -19.335 1.00 62.25 136 LYS A C 1
ATOM 1092 O O . LYS A 1 136 ? 11.471 1.775 -19.849 1.00 62.25 136 LYS A O 1
ATOM 1097 N N . LYS A 1 137 ? 12.727 2.592 -18.180 1.00 61.03 137 LYS A N 1
ATOM 1098 C CA . LYS A 1 137 ? 12.662 1.380 -17.363 1.00 61.03 137 LYS A CA 1
ATOM 1099 C C . LYS A 1 137 ? 11.292 1.328 -16.689 1.00 61.03 137 LYS A C 1
ATOM 1101 O O . LYS A 1 137 ? 10.987 2.168 -15.846 1.00 61.03 137 LYS A O 1
ATOM 1106 N N . VAL A 1 138 ? 10.471 0.350 -17.066 1.00 63.16 138 VAL A N 1
ATOM 1107 C CA . VAL A 1 138 ? 9.153 0.122 -16.458 1.00 63.16 138 VAL A CA 1
ATOM 1108 C C . VAL A 1 138 ? 9.264 -0.988 -15.420 1.00 63.16 138 VAL A C 1
ATOM 1110 O O . VAL A 1 138 ? 9.741 -2.090 -15.705 1.00 63.16 138 VAL A O 1
ATOM 1113 N N . ILE A 1 139 ? 8.805 -0.704 -14.205 1.00 66.56 139 ILE A N 1
ATOM 1114 C CA . ILE A 1 139 ? 8.737 -1.691 -13.128 1.00 66.56 139 ILE A CA 1
ATOM 1115 C C . ILE A 1 139 ? 7.498 -2.560 -13.335 1.00 66.56 139 ILE A C 1
ATOM 1117 O O . ILE A 1 139 ? 6.378 -2.050 -13.402 1.00 66.56 139 ILE A O 1
ATOM 1121 N N . ASN A 1 140 ? 7.683 -3.881 -13.378 1.00 72.88 140 ASN A N 1
ATOM 1122 C CA . ASN A 1 140 ? 6.572 -4.827 -13.416 1.00 72.88 140 ASN A CA 1
ATOM 1123 C C . ASN A 1 140 ? 6.107 -5.114 -11.982 1.00 72.88 140 ASN A C 1
ATOM 1125 O O . ASN A 1 140 ? 6.625 -6.012 -11.321 1.00 72.88 140 ASN A O 1
ATOM 1129 N N . ALA A 1 141 ? 5.156 -4.328 -11.482 1.00 76.12 141 ALA A N 1
ATOM 1130 C CA . ALA A 1 141 ? 4.576 -4.519 -10.162 1.00 76.12 141 ALA A CA 1
ATOM 1131 C C . ALA A 1 141 ? 3.131 -5.009 -10.282 1.00 76.12 141 ALA A C 1
ATOM 1133 O O . ALA A 1 141 ? 2.312 -4.451 -11.010 1.00 76.12 141 ALA A O 1
ATOM 1134 N N . LEU A 1 142 ? 2.809 -6.062 -9.543 1.00 84.00 142 LEU A N 1
ATOM 1135 C CA . LEU A 1 142 ? 1.448 -6.461 -9.228 1.00 84.00 142 LEU A CA 1
ATOM 1136 C C . LEU A 1 142 ? 1.386 -6.671 -7.728 1.00 84.00 142 LEU A C 1
ATOM 1138 O O . LEU A 1 142 ? 1.970 -7.620 -7.230 1.00 84.00 142 LEU A O 1
ATOM 1142 N N . TYR A 1 143 ? 0.676 -5.835 -6.995 1.00 86.19 143 TYR A N 1
ATOM 1143 C CA . TYR A 1 143 ? 0.408 -6.111 -5.589 1.00 86.19 143 TYR A CA 1
ATOM 1144 C C . TYR A 1 143 ? -1.013 -5.712 -5.251 1.00 86.19 143 TYR A C 1
ATOM 1146 O O . TYR A 1 143 ? -1.643 -4.927 -5.954 1.00 86.19 143 TYR A O 1
ATOM 1154 N N . CYS A 1 144 ? -1.544 -6.298 -4.193 1.00 89.00 144 CYS A N 1
ATOM 1155 C CA . CYS A 1 144 ? -2.901 -6.058 -3.769 1.00 89.00 144 CYS A CA 1
ATOM 1156 C C . CYS A 1 144 ? -3.029 -6.149 -2.258 1.00 89.00 144 CYS A C 1
ATOM 1158 O O . CYS A 1 144 ? -2.344 -6.926 -1.588 1.00 89.00 144 CYS A O 1
ATOM 1160 N N . PHE A 1 145 ? -3.963 -5.359 -1.756 1.00 88.88 145 PHE A N 1
ATOM 1161 C CA . PHE A 1 145 ? -4.477 -5.455 -0.412 1.00 88.88 145 PHE A CA 1
ATOM 1162 C C . PHE A 1 145 ? -5.806 -6.186 -0.452 1.00 88.88 145 PHE A C 1
ATOM 1164 O O . PHE A 1 145 ? -6.730 -5.787 -1.160 1.00 88.88 145 PHE A O 1
ATOM 1171 N N . ILE A 1 146 ? -5.897 -7.257 0.319 1.00 90.88 146 ILE A N 1
ATOM 1172 C CA . ILE A 1 146 ? -7.105 -8.048 0.480 1.00 90.88 146 ILE A CA 1
ATOM 1173 C C . ILE A 1 146 ? -7.705 -7.664 1.823 1.00 90.88 146 ILE A C 1
ATOM 1175 O O . ILE A 1 146 ? -7.158 -8.009 2.870 1.00 90.88 146 ILE A O 1
ATOM 1179 N N . PHE A 1 147 ? -8.830 -6.962 1.778 1.00 89.75 147 PHE A N 1
ATOM 1180 C CA . PHE A 1 147 ? -9.602 -6.577 2.946 1.00 89.75 147 PHE A CA 1
ATOM 1181 C C . PHE A 1 147 ? -10.718 -7.590 3.159 1.00 89.75 147 PHE A C 1
ATOM 1183 O O . PHE A 1 147 ? -11.573 -7.792 2.295 1.00 89.75 147 PHE A O 1
ATOM 1190 N N . THR A 1 148 ? -10.709 -8.218 4.329 1.00 92.25 148 THR A N 1
ATOM 1191 C CA . THR A 1 148 ? -11.769 -9.121 4.784 1.00 92.25 148 THR A CA 1
ATOM 1192 C C . THR A 1 148 ? -12.441 -8.489 5.990 1.00 92.25 148 THR A C 1
ATOM 1194 O O . THR A 1 148 ? -11.759 -8.147 6.952 1.00 92.25 148 THR A O 1
ATOM 1197 N N . ARG A 1 149 ? -13.760 -8.313 5.958 1.00 90.31 149 ARG A N 1
ATOM 1198 C CA . ARG A 1 149 ? -14.527 -7.780 7.085 1.00 90.31 149 ARG A CA 1
ATOM 1199 C C . ARG A 1 149 ? -14.487 -8.753 8.252 1.00 90.31 149 ARG A C 1
ATOM 1201 O O . ARG A 1 149 ? -14.679 -9.957 8.087 1.00 90.31 149 ARG A O 1
ATOM 1208 N N . THR A 1 150 ? -14.289 -8.209 9.439 1.00 89.88 150 THR A N 1
ATOM 1209 C CA . THR A 1 150 ? -14.392 -8.945 10.691 1.00 89.88 150 THR A CA 1
ATOM 1210 C C . THR A 1 150 ? -15.752 -8.639 11.292 1.00 89.88 150 THR A C 1
ATOM 1212 O O . THR A 1 150 ? -16.029 -7.507 11.687 1.00 89.88 150 THR A O 1
ATOM 1215 N N . MET A 1 151 ? -16.602 -9.659 11.364 1.00 90.25 151 MET A N 1
ATOM 1216 C CA . MET A 1 151 ? -17.924 -9.560 11.975 1.00 90.25 151 MET A CA 1
ATOM 1217 C C . MET A 1 151 ? -17.866 -10.133 13.389 1.00 90.25 151 MET A C 1
ATOM 1219 O O . MET A 1 151 ? -17.316 -11.215 13.593 1.00 90.25 151 MET A O 1
ATOM 1223 N N . ALA A 1 152 ? -18.462 -9.444 14.357 1.00 89.00 152 ALA A N 1
ATOM 1224 C CA . ALA A 1 152 ? -18.691 -9.988 15.690 1.00 89.00 152 ALA A CA 1
ATOM 1225 C C . ALA A 1 152 ? -20.169 -9.890 16.050 1.00 89.00 152 ALA A C 1
ATOM 1227 O O . ALA A 1 152 ? -20.927 -9.106 15.477 1.00 89.00 152 ALA A O 1
ATOM 1228 N N . ARG A 1 153 ? -20.594 -10.718 17.002 1.00 90.06 153 ARG A N 1
ATOM 1229 C CA . ARG A 1 153 ? -21.965 -10.673 17.496 1.00 90.06 153 ARG A CA 1
ATOM 1230 C C . ARG A 1 153 ? -22.119 -9.485 18.437 1.00 90.06 153 ARG A C 1
ATOM 1232 O O . ARG A 1 153 ? -21.376 -9.382 19.409 1.00 90.06 153 ARG A O 1
ATOM 1239 N N . ASP A 1 154 ? -23.086 -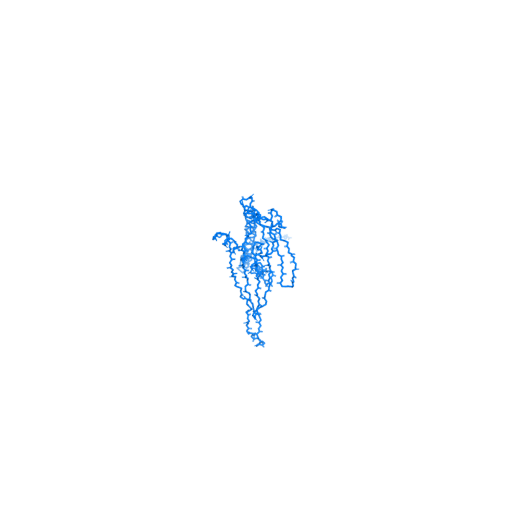8.623 18.153 1.00 87.19 154 ASP A N 1
ATOM 1240 C CA . ASP A 1 154 ? -23.459 -7.520 19.028 1.00 87.19 154 ASP A CA 1
ATOM 1241 C C . ASP A 1 154 ? -23.980 -8.096 20.359 1.00 87.19 154 ASP A C 1
ATOM 1243 O O . ASP A 1 154 ? -24.997 -8.804 20.355 1.00 87.19 154 ASP A O 1
ATOM 1247 N N . PRO A 1 155 ? -23.318 -7.815 21.497 1.00 80.12 155 PRO A N 1
ATOM 1248 C CA . PRO A 1 155 ? -23.740 -8.314 22.803 1.00 80.12 155 PRO A CA 1
ATOM 1249 C C . PRO A 1 155 ? -25.131 -7.825 23.225 1.00 80.12 155 PRO A C 1
ATOM 1251 O O . PRO A 1 155 ? -25.779 -8.480 24.035 1.00 80.12 155 PRO A O 1
ATOM 1254 N N . GLN A 1 156 ? -25.592 -6.683 22.702 1.00 83.00 156 GLN A N 1
ATOM 1255 C CA . GLN A 1 156 ? -26.869 -6.070 23.069 1.00 83.00 156 GLN A CA 1
ATOM 1256 C C . GLN A 1 156 ? -27.989 -6.358 22.071 1.00 83.00 156 GLN A C 1
ATOM 1258 O O . GLN A 1 156 ? -29.138 -6.515 22.476 1.00 83.00 156 GLN A O 1
ATOM 1263 N N . ARG A 1 157 ? -27.682 -6.427 20.769 1.00 79.69 157 ARG A N 1
ATOM 1264 C CA . ARG A 1 157 ? -28.700 -6.615 19.714 1.00 79.69 157 ARG A CA 1
ATOM 1265 C C . ARG A 1 157 ? -28.729 -8.020 19.116 1.00 79.69 157 ARG A C 1
ATOM 1267 O O . ARG A 1 157 ? -29.625 -8.322 18.335 1.00 79.69 157 ARG A O 1
ATOM 1274 N N . GLY A 1 158 ? -27.759 -8.880 19.437 1.00 82.00 158 GLY A N 1
ATOM 1275 C CA . GLY A 1 158 ? -27.680 -10.272 18.971 1.00 82.00 158 GLY A CA 1
ATOM 1276 C C . GLY A 1 158 ? -27.372 -10.461 17.477 1.00 82.00 158 GLY A C 1
ATOM 1277 O O . GLY A 1 158 ? -27.090 -11.591 17.061 1.00 82.00 158 GLY A O 1
ATOM 1278 N N . GLY A 1 159 ? -27.401 -9.385 16.683 1.00 86.94 159 GLY A N 1
ATOM 1279 C CA . GLY A 1 159 ? -27.040 -9.359 15.265 1.00 86.94 159 GLY A CA 1
ATOM 1280 C C . GLY A 1 159 ? -25.529 -9.347 15.034 1.00 86.94 159 GLY A C 1
ATOM 1281 O O . GLY A 1 159 ? -24.753 -9.020 15.930 1.00 86.94 159 GLY A O 1
ATOM 1282 N N . LEU A 1 160 ? -25.099 -9.716 13.827 1.00 88.12 160 LEU A N 1
ATOM 1283 C CA . LEU A 1 160 ? -23.705 -9.560 13.412 1.00 88.12 160 LEU A CA 1
ATOM 1284 C C . LEU A 1 160 ? -23.452 -8.099 13.041 1.00 88.12 160 LEU A C 1
ATOM 1286 O O . LEU A 1 160 ? -24.149 -7.544 12.194 1.00 88.12 160 LEU A O 1
ATOM 1290 N N . VAL A 1 161 ? -22.443 -7.499 13.660 1.00 88.88 161 VAL A N 1
ATOM 1291 C CA . VAL A 1 161 ? -21.972 -6.146 13.365 1.00 88.88 161 VAL A CA 1
ATOM 1292 C C . VAL A 1 161 ? -20.529 -6.207 12.884 1.00 88.88 161 VAL A C 1
ATOM 1294 O O . VAL A 1 161 ? -19.742 -7.039 13.343 1.00 88.88 161 VAL A O 1
ATOM 1297 N N . GLU A 1 162 ? -20.186 -5.349 11.928 1.00 86.56 162 GLU A N 1
ATOM 1298 C CA . GLU A 1 162 ? -18.803 -5.189 11.482 1.00 86.56 162 GLU A CA 1
ATOM 1299 C C . GLU A 1 162 ? -18.010 -4.504 12.598 1.00 86.56 162 GLU A C 1
ATOM 1301 O O . GLU A 1 162 ? -18.360 -3.409 13.035 1.00 86.56 162 GLU A O 1
ATOM 1306 N N . VAL A 1 163 ? -16.966 -5.172 13.086 1.00 87.19 163 VAL A N 1
ATOM 1307 C CA . VAL A 1 163 ? -16.109 -4.670 14.175 1.00 87.19 163 VAL A CA 1
ATOM 1308 C C . VAL A 1 163 ? -14.704 -4.313 13.710 1.00 87.19 163 VAL A C 1
ATOM 1310 O O . VAL A 1 163 ? -13.901 -3.818 14.495 1.00 87.19 163 VAL A O 1
ATOM 1313 N N . GLY A 1 164 ? -14.389 -4.566 12.441 1.00 84.56 164 GLY A N 1
ATOM 1314 C CA . GLY A 1 164 ? -13.108 -4.213 11.851 1.00 84.56 164 GLY A CA 1
ATOM 1315 C C . GLY A 1 164 ? -12.851 -4.964 10.555 1.00 84.56 164 GLY A C 1
ATOM 1316 O O . GLY A 1 164 ? -13.767 -5.497 9.929 1.00 84.56 164 GLY A O 1
ATOM 1317 N N . CYS A 1 165 ? -11.580 -5.047 10.171 1.00 86.06 165 CYS A N 1
ATOM 1318 C CA . CYS A 1 165 ? -11.152 -5.813 9.010 1.00 86.06 165 CYS A CA 1
ATOM 1319 C C . CYS A 1 165 ? -9.789 -6.479 9.238 1.00 86.06 165 CYS A C 1
ATOM 1321 O O . CYS A 1 165 ? -8.984 -6.037 10.055 1.00 86.06 165 CYS A O 1
ATOM 1323 N N . ASN A 1 166 ? -9.539 -7.562 8.509 1.00 87.44 166 ASN A N 1
ATOM 1324 C CA . ASN A 1 166 ? -8.224 -8.153 8.327 1.00 87.44 166 ASN A CA 1
ATOM 1325 C C . ASN A 1 166 ? -7.679 -7.712 6.967 1.00 87.44 166 ASN A C 1
ATOM 1327 O O . ASN A 1 166 ? -8.373 -7.842 5.954 1.00 87.44 166 ASN A O 1
ATOM 1331 N N . VAL A 1 167 ? -6.443 -7.220 6.950 1.00 86.19 167 VAL A N 1
ATOM 1332 C CA . VAL A 1 167 ? -5.760 -6.798 5.726 1.00 86.19 167 VAL A CA 1
ATOM 1333 C C . VAL A 1 167 ? -4.610 -7.753 5.449 1.00 86.19 167 VAL A C 1
ATOM 1335 O O . VAL A 1 167 ? -3.750 -7.966 6.303 1.00 86.19 167 VAL A O 1
ATOM 1338 N N . LYS A 1 168 ? -4.576 -8.316 4.240 1.00 88.94 168 LYS A N 1
ATOM 1339 C CA . LYS A 1 168 ? -3.432 -9.086 3.736 1.00 88.94 168 LYS A CA 1
ATOM 1340 C C . LYS A 1 168 ? -2.822 -8.368 2.549 1.00 88.94 168 LYS A C 1
ATOM 1342 O O . LYS A 1 168 ? -3.544 -7.958 1.647 1.00 88.94 168 LYS A O 1
ATOM 1347 N N . LEU A 1 169 ? -1.500 -8.263 2.532 1.00 85.62 169 LEU A N 1
ATOM 1348 C CA . LEU A 1 169 ? -0.746 -7.782 1.382 1.00 85.62 169 LEU A CA 1
ATOM 1349 C C . LEU A 1 169 ? -0.165 -8.982 0.636 1.00 85.62 169 LEU A C 1
ATOM 1351 O O . LEU A 1 169 ? 0.442 -9.863 1.241 1.00 85.62 169 LEU A O 1
ATOM 1355 N N . GLY A 1 170 ? -0.343 -9.009 -0.679 1.00 84.62 170 GLY A N 1
ATOM 1356 C CA . GLY A 1 170 ? 0.257 -10.015 -1.546 1.00 84.62 170 GLY A CA 1
ATOM 1357 C C . GLY A 1 170 ? 0.581 -9.430 -2.909 1.00 84.62 170 GLY A C 1
ATOM 1358 O O . GLY A 1 170 ? -0.025 -8.448 -3.331 1.00 84.62 170 GLY A O 1
ATOM 1359 N N . GLY A 1 171 ? 1.540 -10.022 -3.612 1.00 83.06 171 GLY A N 1
ATOM 1360 C CA . GLY A 1 171 ? 1.937 -9.521 -4.917 1.00 83.06 171 GLY A CA 1
ATOM 1361 C C . GLY A 1 171 ? 3.179 -10.184 -5.487 1.00 83.06 171 GLY A C 1
ATOM 1362 O O . GLY A 1 171 ? 3.769 -11.081 -4.891 1.00 83.06 171 GLY A O 1
ATOM 1363 N N . ARG A 1 172 ? 3.568 -9.699 -6.659 1.00 78.69 172 ARG A N 1
ATOM 1364 C CA . ARG A 1 172 ? 4.786 -10.000 -7.386 1.00 78.69 172 ARG A CA 1
ATOM 1365 C C . ARG A 1 172 ? 5.387 -8.692 -7.888 1.00 78.69 172 ARG A C 1
ATOM 1367 O O . ARG A 1 172 ? 4.713 -7.896 -8.538 1.00 78.69 172 ARG A O 1
ATOM 1374 N N . ILE A 1 173 ? 6.672 -8.509 -7.628 1.00 76.19 173 ILE A N 1
ATOM 1375 C CA . ILE A 1 173 ? 7.480 -7.445 -8.218 1.00 76.19 173 ILE A CA 1
ATOM 1376 C C . ILE A 1 173 ? 8.504 -8.130 -9.123 1.00 76.19 173 ILE A C 1
ATOM 1378 O O . ILE A 1 173 ? 9.096 -9.138 -8.739 1.00 76.19 173 ILE A O 1
ATOM 1382 N N . GLY A 1 174 ? 8.647 -7.642 -10.349 1.00 68.88 174 GLY A N 1
ATOM 1383 C CA . GLY A 1 174 ? 9.598 -8.124 -11.346 1.00 68.88 174 GLY A CA 1
ATOM 1384 C C . GLY A 1 174 ? 10.606 -7.047 -11.740 1.00 68.88 174 GLY A C 1
ATOM 1385 O O . GLY A 1 174 ? 10.416 -5.869 -11.443 1.00 68.88 174 GLY A O 1
ATOM 1386 N N . ASN A 1 175 ? 11.658 -7.464 -12.450 1.00 64.50 175 ASN A N 1
ATOM 1387 C CA . ASN A 1 175 ? 12.711 -6.604 -13.012 1.00 64.50 175 ASN A CA 1
ATOM 1388 C C . ASN A 1 175 ? 13.505 -5.772 -11.982 1.00 64.50 175 ASN A C 1
ATOM 1390 O O . ASN A 1 175 ? 14.155 -4.799 -12.357 1.00 64.50 175 ASN A O 1
ATOM 1394 N N . GLY A 1 176 ? 13.468 -6.160 -10.705 1.00 62.44 176 GLY A N 1
ATOM 1395 C CA . GLY A 1 176 ? 14.270 -5.585 -9.625 1.00 62.44 176 GLY A CA 1
ATOM 1396 C C . GLY A 1 176 ? 14.933 -6.678 -8.790 1.00 62.44 176 GLY A C 1
ATOM 1397 O O . GLY A 1 176 ? 14.584 -7.855 -8.906 1.00 62.44 176 GLY A O 1
ATOM 1398 N N . ASP A 1 177 ? 15.900 -6.291 -7.965 1.00 65.00 177 ASP A N 1
ATOM 1399 C CA . ASP A 1 177 ? 16.539 -7.191 -7.008 1.00 65.00 177 ASP A CA 1
ATOM 1400 C C . ASP A 1 177 ? 15.700 -7.344 -5.721 1.00 65.00 177 ASP A C 1
ATOM 1402 O O . ASP A 1 177 ? 14.652 -6.717 -5.528 1.00 65.00 177 ASP A O 1
ATOM 1406 N N . VAL A 1 178 ? 16.148 -8.226 -4.825 1.00 73.3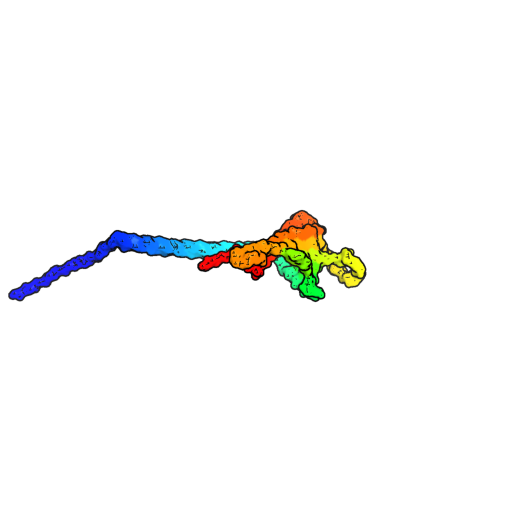1 178 VAL A N 1
ATOM 1407 C CA . VAL A 1 178 ? 15.479 -8.470 -3.536 1.00 73.31 178 VAL A CA 1
ATOM 1408 C C . VAL A 1 178 ? 15.412 -7.186 -2.700 1.00 73.31 178 VAL A C 1
ATOM 1410 O O . VAL A 1 178 ? 14.405 -6.927 -2.041 1.00 73.31 178 VAL A O 1
ATOM 1413 N N . GLN A 1 179 ? 16.445 -6.346 -2.763 1.00 66.81 179 GLN A N 1
ATOM 1414 C CA . GLN A 1 179 ? 16.524 -5.093 -2.018 1.00 66.81 179 GLN A CA 1
ATOM 1415 C C . GLN A 1 179 ? 15.466 -4.087 -2.487 1.00 66.81 179 GLN A C 1
ATOM 1417 O O . GLN A 1 179 ? 14.804 -3.453 -1.666 1.00 66.81 179 GLN A O 1
ATOM 1422 N N . TYR A 1 180 ? 15.226 -4.006 -3.792 1.00 68.19 180 TYR A N 1
ATOM 1423 C CA . TYR A 1 180 ? 14.158 -3.220 -4.384 1.00 68.19 180 TYR A CA 1
ATOM 1424 C C . TYR A 1 180 ? 12.777 -3.707 -3.936 1.00 68.19 180 TYR A C 1
ATOM 1426 O O . TYR A 1 180 ? 11.938 -2.900 -3.532 1.00 68.19 180 TYR A O 1
ATOM 1434 N N . ALA A 1 181 ? 12.550 -5.025 -3.933 1.00 69.81 181 ALA A N 1
ATOM 1435 C CA . ALA A 1 181 ? 11.298 -5.598 -3.439 1.00 69.81 181 ALA A CA 1
ATOM 1436 C C . ALA A 1 181 ? 11.047 -5.240 -1.962 1.00 69.81 181 ALA A C 1
ATOM 1438 O O . ALA A 1 181 ? 9.918 -4.903 -1.597 1.00 69.81 181 ALA A O 1
ATOM 1439 N N . HIS A 1 182 ? 12.093 -5.240 -1.129 1.00 72.25 182 HIS A N 1
ATOM 1440 C CA . HIS A 1 182 ? 12.004 -4.779 0.258 1.00 72.25 182 HIS A CA 1
ATOM 1441 C C . HIS A 1 182 ? 11.679 -3.288 0.364 1.00 72.25 182 HIS A C 1
ATOM 1443 O O . HIS A 1 182 ? 10.812 -2.926 1.155 1.00 72.25 182 HIS A O 1
ATOM 1449 N N . THR A 1 183 ? 12.314 -2.427 -0.432 1.00 70.62 183 THR A N 1
ATOM 1450 C CA . THR A 1 183 ? 12.012 -0.987 -0.432 1.00 70.62 183 THR A CA 1
ATOM 1451 C C . THR A 1 183 ? 10.555 -0.723 -0.800 1.00 70.62 183 THR A C 1
ATOM 1453 O O . THR A 1 183 ? 9.861 -0.017 -0.075 1.00 70.62 183 THR A O 1
ATOM 1456 N N . VAL A 1 184 ? 10.049 -1.357 -1.863 1.00 69.94 184 VAL A N 1
ATOM 1457 C CA . VAL A 1 184 ? 8.641 -1.203 -2.262 1.00 69.94 184 VAL A CA 1
ATOM 1458 C C . VAL A 1 184 ? 7.702 -1.700 -1.163 1.00 69.94 184 VAL A C 1
ATOM 1460 O O . VAL A 1 184 ? 6.722 -1.032 -0.845 1.00 69.94 184 VAL A O 1
ATOM 1463 N N . LEU A 1 185 ? 8.000 -2.840 -0.533 1.00 72.12 185 LEU A N 1
ATOM 1464 C CA . LEU A 1 185 ? 7.206 -3.343 0.590 1.00 72.12 185 LEU A CA 1
ATOM 1465 C C . LEU A 1 185 ? 7.171 -2.344 1.762 1.00 72.12 185 LEU A C 1
ATOM 1467 O O . LEU A 1 185 ? 6.113 -2.127 2.358 1.00 72.12 185 LEU A O 1
ATOM 1471 N N . MET A 1 186 ? 8.309 -1.713 2.058 1.00 73.25 186 MET A N 1
ATOM 1472 C CA . MET A 1 186 ? 8.437 -0.701 3.109 1.00 73.25 186 MET A CA 1
ATOM 1473 C C . MET A 1 186 ? 7.728 0.617 2.775 1.00 73.25 186 MET A C 1
ATOM 1475 O O . MET A 1 186 ? 7.383 1.332 3.706 1.00 73.25 186 MET A O 1
ATOM 1479 N N . ASP A 1 187 ? 7.440 0.917 1.507 1.00 69.88 187 ASP A N 1
ATOM 1480 C CA . ASP A 1 187 ? 6.593 2.057 1.109 1.00 69.88 187 ASP A CA 1
ATOM 1481 C C . ASP A 1 187 ? 5.090 1.723 1.194 1.00 69.88 187 ASP A C 1
ATOM 1483 O O . ASP A 1 187 ? 4.239 2.553 1.540 1.00 69.88 187 ASP A O 1
ATOM 1487 N N . VAL A 1 188 ? 4.743 0.472 0.891 1.00 71.81 188 VAL A N 1
ATOM 1488 C CA . VAL A 1 188 ? 3.358 -0.015 0.840 1.00 71.81 188 VAL A CA 1
ATOM 1489 C C . VAL A 1 188 ? 2.770 -0.186 2.252 1.00 71.81 188 VAL A C 1
ATOM 1491 O O . VAL A 1 188 ? 1.597 0.126 2.483 1.00 71.81 188 VAL A O 1
ATOM 1494 N N . LEU A 1 189 ? 3.577 -0.601 3.232 1.00 70.06 189 LEU A N 1
ATOM 1495 C CA . LEU A 1 189 ? 3.154 -0.741 4.633 1.00 70.06 189 LEU A CA 1
ATOM 1496 C C . LEU A 1 189 ? 2.672 0.590 5.263 1.00 70.06 189 LEU A C 1
ATOM 1498 O O . LEU A 1 189 ? 1.529 0.635 5.727 1.00 70.06 189 LEU A O 1
ATOM 1502 N N . PRO A 1 190 ? 3.441 1.698 5.231 1.00 71.25 190 PRO A N 1
ATOM 1503 C CA . PRO A 1 190 ? 2.988 3.012 5.685 1.00 71.25 190 PRO A CA 1
ATOM 1504 C C . PRO A 1 190 ? 1.734 3.506 4.976 1.00 71.25 190 PRO A C 1
ATOM 1506 O O . PRO A 1 190 ? 0.939 4.212 5.584 1.00 71.25 190 PRO A O 1
ATOM 1509 N N . THR A 1 191 ? 1.523 3.131 3.712 1.00 69.00 191 THR A N 1
ATOM 1510 C CA . THR A 1 191 ? 0.292 3.484 2.988 1.00 69.00 191 THR A CA 1
ATOM 1511 C C . THR A 1 191 ? -0.935 2.840 3.643 1.00 69.00 191 THR A C 1
ATOM 1513 O O . THR A 1 191 ? -1.965 3.491 3.801 1.00 69.00 191 THR A O 1
ATOM 1516 N N . THR A 1 192 ? -0.803 1.597 4.115 1.00 66.69 192 THR A N 1
ATOM 1517 C CA . THR A 1 192 ? -1.863 0.890 4.857 1.00 66.69 192 THR A CA 1
ATOM 1518 C C . THR A 1 192 ? -2.122 1.539 6.214 1.00 66.69 192 THR A C 1
ATOM 1520 O O . THR A 1 192 ? -3.269 1.785 6.574 1.00 66.69 192 THR A O 1
ATOM 1523 N N . LEU A 1 193 ? -1.054 1.883 6.942 1.00 69.19 193 LEU A N 1
ATOM 1524 C CA . LEU A 1 193 ? -1.158 2.553 8.243 1.00 69.19 193 LEU A CA 1
ATOM 1525 C C . LEU A 1 193 ? -1.744 3.967 8.118 1.00 69.19 193 LEU A C 1
ATOM 1527 O O . LEU A 1 193 ? -2.532 4.390 8.960 1.00 69.19 193 LEU A O 1
ATOM 1531 N N . ARG A 1 194 ? -1.401 4.699 7.050 1.00 68.88 194 ARG A N 1
ATOM 1532 C CA . ARG A 1 194 ? -2.008 5.998 6.726 1.00 68.88 194 ARG A CA 1
ATOM 1533 C C . ARG A 1 194 ? -3.497 5.853 6.432 1.00 68.88 194 ARG A C 1
ATOM 1535 O O . ARG A 1 194 ? -4.275 6.656 6.933 1.00 68.88 194 ARG A O 1
ATOM 1542 N N . TRP A 1 195 ? -3.898 4.836 5.666 1.00 68.62 195 TRP A N 1
ATOM 1543 C CA . TRP A 1 195 ? -5.315 4.544 5.437 1.00 68.62 195 TRP A CA 1
ATOM 1544 C C . TRP A 1 195 ? -6.053 4.266 6.753 1.00 68.62 195 TRP A C 1
ATOM 1546 O O . TRP A 1 195 ? -7.086 4.877 7.008 1.00 68.62 195 TRP A O 1
ATOM 1556 N N . GLU A 1 196 ? -5.500 3.416 7.622 1.00 64.06 196 GLU A N 1
ATOM 1557 C CA . GLU A 1 196 ? -6.097 3.109 8.929 1.00 64.06 196 GLU A CA 1
ATOM 1558 C C . GLU A 1 196 ? -6.243 4.370 9.795 1.00 64.06 196 GLU A C 1
ATOM 1560 O O . GLU A 1 196 ? -7.321 4.639 10.332 1.00 64.06 196 GLU A O 1
ATOM 1565 N N . HIS A 1 197 ? -5.185 5.185 9.861 1.00 64.62 197 HIS A N 1
ATOM 1566 C CA . HIS A 1 197 ? -5.178 6.440 10.606 1.00 64.62 197 HIS A CA 1
ATOM 1567 C C . HIS A 1 197 ? -6.246 7.427 10.109 1.00 64.62 197 HIS A C 1
ATOM 1569 O O . HIS A 1 197 ? -6.891 8.084 10.924 1.00 64.62 197 HIS A O 1
ATOM 1575 N N . LEU A 1 198 ? -6.433 7.534 8.788 1.00 61.69 198 LEU A N 1
ATOM 1576 C CA . LEU A 1 198 ? -7.367 8.479 8.169 1.00 61.69 198 LEU A CA 1
ATOM 1577 C C . LEU A 1 198 ? -8.824 7.997 8.188 1.00 61.69 198 LEU A C 1
ATOM 1579 O O . LEU A 1 198 ? -9.729 8.819 8.308 1.00 61.69 198 LEU A O 1
ATOM 1583 N N . CYS A 1 199 ? -9.064 6.693 8.031 1.00 55.66 199 CYS A N 1
ATOM 1584 C CA . CYS A 1 199 ? -10.405 6.155 7.788 1.00 55.66 199 CYS A CA 1
ATOM 1585 C C . CYS A 1 199 ? -11.047 5.480 9.004 1.00 55.66 199 CYS A C 1
ATOM 1587 O O . CYS A 1 199 ? -12.272 5.402 9.057 1.00 55.66 199 CYS A O 1
ATOM 1589 N N . VAL A 1 200 ? -10.256 4.975 9.955 1.00 64.31 200 VAL A N 1
ATOM 1590 C CA . VAL A 1 200 ? -10.778 4.241 11.118 1.00 64.31 200 VAL A CA 1
ATOM 1591 C C . VAL A 1 200 ? -10.700 5.119 12.361 1.00 64.31 200 VAL A C 1
ATOM 1593 O O . VAL A 1 200 ? -11.729 5.535 12.894 1.00 64.31 200 VAL A O 1
ATOM 1596 N N . ARG A 1 201 ? -9.479 5.395 12.830 1.00 54.91 201 ARG A N 1
ATOM 1597 C CA . ARG A 1 201 ? -9.157 6.234 13.995 1.00 54.91 201 ARG A CA 1
ATOM 1598 C C . ARG A 1 201 ? -7.628 6.317 14.114 1.00 54.91 201 ARG A C 1
ATOM 1600 O O . ARG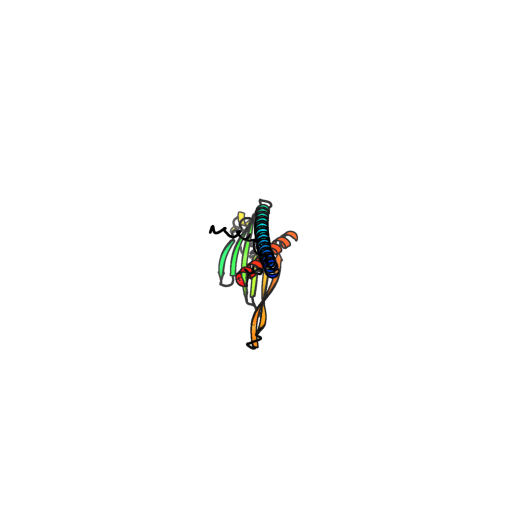 A 1 201 ? -6.960 5.350 13.752 1.00 54.91 201 ARG A O 1
ATOM 1607 N N . PRO A 1 202 ? -7.044 7.388 14.680 1.00 57.22 202 PRO A N 1
ATOM 1608 C CA . PRO A 1 202 ? -5.613 7.413 14.955 1.00 57.22 202 PRO A CA 1
ATOM 1609 C C . PRO A 1 202 ? -5.177 6.216 15.812 1.00 57.22 202 PRO A C 1
ATOM 1611 O O . PRO A 1 202 ? -5.644 6.073 16.942 1.00 57.22 202 PRO A O 1
ATOM 1614 N N . LEU A 1 203 ? -4.248 5.400 15.293 1.00 55.81 203 LEU A N 1
ATOM 1615 C CA . LEU A 1 203 ? -3.558 4.328 16.038 1.00 55.81 203 LEU A CA 1
ATOM 1616 C C . LEU A 1 203 ? -2.965 4.837 17.362 1.00 55.81 203 LEU A C 1
ATOM 1618 O O . LEU A 1 203 ? -2.912 4.116 18.354 1.00 55.81 203 LEU A O 1
ATOM 1622 N N . LEU A 1 204 ? -2.548 6.103 17.376 1.00 54.56 204 LEU A N 1
ATOM 1623 C CA . LEU A 1 204 ? -2.087 6.822 18.553 1.00 54.56 204 LEU A CA 1
ATOM 1624 C C . LEU A 1 204 ? -2.988 8.043 18.747 1.00 54.56 204 LEU A C 1
ATOM 1626 O O . LEU A 1 204 ? -2.852 9.037 18.037 1.00 54.56 204 LEU A O 1
ATOM 1630 N N . SER A 1 205 ? -3.909 7.986 19.710 1.00 50.81 205 SER A N 1
ATOM 1631 C CA . SER A 1 205 ? -4.530 9.200 20.240 1.00 50.81 205 SER A CA 1
ATOM 1632 C C . SER A 1 205 ? -3.784 9.598 21.505 1.00 50.81 205 SER A C 1
ATOM 1634 O O . SER A 1 205 ? -3.862 8.891 22.511 1.00 50.81 205 SER A O 1
ATOM 1636 N N . LEU A 1 206 ? -3.075 10.725 21.472 1.00 53.72 206 LEU A N 1
ATOM 1637 C CA . LEU A 1 206 ? -2.632 11.376 22.699 1.00 53.72 206 LEU A CA 1
ATOM 1638 C C . LEU A 1 206 ? -3.896 11.886 23.394 1.00 53.72 206 LEU A C 1
ATOM 1640 O O . LEU A 1 206 ? -4.461 12.905 23.007 1.00 53.72 206 LEU A O 1
ATOM 1644 N N . THR A 1 207 ? -4.404 11.112 24.349 1.00 54.44 207 THR A N 1
ATOM 1645 C CA . THR A 1 207 ? -5.534 11.524 25.180 1.00 54.44 207 THR A CA 1
ATOM 1646 C C . THR A 1 207 ? -5.122 12.771 25.957 1.00 54.44 207 THR A C 1
ATOM 1648 O O . THR A 1 207 ? -4.175 12.706 26.744 1.00 54.44 207 THR A O 1
ATOM 1651 N N . SER A 1 208 ? -5.798 13.890 25.687 1.00 44.75 208 SER A N 1
ATOM 1652 C CA . SER A 1 208 ? -5.709 15.141 26.450 1.00 44.75 208 SER A CA 1
ATOM 1653 C C . SER A 1 208 ? -6.263 14.984 27.859 1.00 44.75 208 SER A C 1
ATOM 1655 O O . SER A 1 208 ? -7.345 14.360 27.960 1.00 44.75 208 SER A O 1
#

pLDDT: mean 71.82, std 13.87, range [39.75, 92.31]

Secondary structure (DSSP, 8-state):
--PPPPPPP--PPP---HHHHHHHHHHHHHHHHHHHHHHHHHHHHHHHHHHHHHHHHHHHHTT-----EEEEEEETTEEEEEEEEE-TTSS-EEEEEEEEEEEEETTEEEEEEEE--TTTSS---TTTS-HHHHTS---EEEEEEEEEEEEEE-TTT-SEEEEEEEEEEEEEEESS-HHHHHHHHHHHHHHHHHHHHHHT--SS----